Protein AF-A0AAW1VN14-F1 (afdb_monomer_lite)

Foldseek 3Di:
DDDDDDDPDPDPDPPVPPPPPDPDDDPPDDDDDDPPPPPDDPPPPDPQDPVNVVVVCVVVVHDDDLVSLVVVLVVCLVVVPQLVVSVVSLVVVVVVVRDDDLVSLLSSLLSCLVVLNLVVSVVSLVVCVVVVHDHALSSLLSSLLSCLVNLNLVVSVVSCVVCVVVVNHNALSSLVSSLVSCVVVVNNVVSVVSVVVCVVVVHDHDPDPPDD

Organism: Rubus argutus (NCBI:txid59490)

InterPro domains:
  IPR002885 Pentatricopeptide repeat [PF12854] (97-127)
  IPR002885 Pentatricopeptide repeat [PF13041] (135-184)
  IPR002885 Pentatricopeptide repeat [PS51375] (101-135)
  IPR002885 Pentatricopeptide repeat [PS51375] (136-170)
  IPR002885 Pentatricope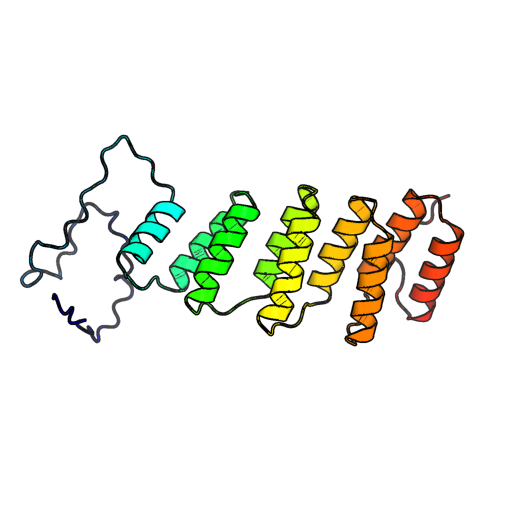ptide repeat [PS51375] (171-205)
  IPR002885 Pentatricopeptide repeat [TIGR00756] (105-136)
  IPR002885 Pentatricopeptide repeat [TIGR00756] (138-171)
  IPR002885 Pentatricopeptide repeat [TIGR00756] (173-205)
  IPR011990 Tetratricopeptide-like helical domain superfamily [G3DSA:1.25.40.10] (51-212)

pLDDT: mean 70.43, std 23.68, range [21.58, 94.38]

Radius of gyration: 24.55 Å; chains: 1; bounding box: 63×32×69 Å

Structure (mmCIF, N/CA/C/O backbone):
data_AF-A0AAW1VN14-F1
#
_entry.id   AF-A0AAW1VN14-F1
#
loop_
_atom_site.group_PDB
_atom_site.id
_atom_site.type_symbol
_atom_site.label_atom_id
_atom_site.label_alt_id
_atom_site.label_comp_id
_atom_site.label_asym_id
_atom_site.label_entity_id
_atom_site.label_seq_id
_atom_site.pdbx_PDB_ins_code
_atom_site.Cartn_x
_atom_site.Cartn_y
_atom_site.Cartn_z
_atom_site.occupancy
_atom_site.B_iso_or_equiv
_atom_site.auth_seq_id
_atom_site.auth_comp_id
_atom_site.auth_asym_id
_atom_site.auth_atom_id
_atom_site.pdbx_PDB_model_num
ATOM 1 N N . MET A 1 1 ? 26.498 8.147 -39.635 1.00 29.28 1 MET A N 1
ATOM 2 C CA . MET A 1 1 ? 25.536 7.049 -39.397 1.00 29.28 1 MET A CA 1
ATOM 3 C C . MET A 1 1 ? 26.317 5.774 -39.135 1.00 29.28 1 MET A C 1
ATOM 5 O O . MET A 1 1 ? 27.101 5.397 -39.992 1.00 29.28 1 MET A O 1
ATOM 9 N N . ALA A 1 2 ? 26.180 5.158 -37.960 1.00 21.62 2 ALA A N 1
ATOM 10 C CA . ALA A 1 2 ? 26.891 3.922 -37.634 1.00 21.62 2 ALA A CA 1
ATOM 11 C C . ALA A 1 2 ? 25.882 2.838 -37.250 1.00 21.62 2 ALA A C 1
ATOM 13 O O . ALA A 1 2 ? 25.206 2.923 -36.228 1.00 21.62 2 ALA A O 1
ATOM 14 N N . VAL A 1 3 ? 25.776 1.853 -38.137 1.00 21.89 3 VAL A N 1
ATOM 15 C CA . VAL A 1 3 ? 24.975 0.637 -38.016 1.00 21.89 3 VAL A CA 1
ATOM 16 C C . VAL A 1 3 ? 25.721 -0.338 -37.100 1.00 21.89 3 VAL A C 1
ATOM 18 O O . VAL A 1 3 ? 26.887 -0.640 -37.349 1.00 21.89 3 VAL A O 1
ATOM 21 N N . PHE A 1 4 ? 25.064 -0.846 -36.055 1.00 25.12 4 PHE A N 1
ATOM 22 C CA . PHE A 1 4 ? 25.592 -1.914 -35.200 1.00 25.12 4 PHE A CA 1
ATOM 23 C C . PHE A 1 4 ? 25.013 -3.266 -35.639 1.00 25.12 4 PHE A C 1
ATOM 25 O O . PHE A 1 4 ? 23.803 -3.471 -35.583 1.00 25.12 4 PHE A O 1
ATOM 32 N N . LYS A 1 5 ? 25.872 -4.203 -36.061 1.00 21.58 5 LYS A N 1
ATOM 33 C CA . LYS A 1 5 ? 25.512 -5.622 -36.226 1.00 21.58 5 LYS A CA 1
ATOM 34 C C . LYS A 1 5 ? 25.714 -6.353 -34.898 1.00 21.58 5 LYS A C 1
ATOM 36 O O . LYS A 1 5 ? 26.795 -6.301 -34.319 1.00 21.58 5 LYS A O 1
ATOM 41 N N . ILE A 1 6 ? 24.677 -7.057 -34.451 1.00 29.05 6 ILE A N 1
ATOM 42 C CA . ILE A 1 6 ? 24.716 -7.970 -33.305 1.00 29.05 6 ILE A CA 1
ATOM 43 C C . ILE A 1 6 ? 25.128 -9.350 -33.826 1.00 29.05 6 ILE A C 1
ATOM 45 O O . ILE A 1 6 ? 24.408 -9.952 -34.622 1.00 29.05 6 ILE A O 1
ATOM 49 N N . ALA A 1 7 ? 26.274 -9.866 -33.380 1.00 26.70 7 ALA A N 1
ATOM 50 C CA . ALA A 1 7 ? 26.621 -11.269 -33.576 1.00 26.70 7 ALA A CA 1
ATOM 51 C C . ALA A 1 7 ? 25.846 -12.116 -32.552 1.00 26.70 7 ALA A C 1
ATOM 53 O O . ALA A 1 7 ? 26.139 -12.090 -31.357 1.00 26.70 7 ALA A O 1
ATOM 54 N N . ARG A 1 8 ? 24.834 -12.859 -33.017 1.00 31.59 8 ARG A N 1
ATOM 55 C CA . ARG A 1 8 ? 24.248 -13.976 -32.264 1.00 31.59 8 ARG A CA 1
ATOM 56 C C . ARG A 1 8 ? 25.302 -15.079 -32.181 1.00 31.59 8 ARG A C 1
ATOM 58 O O . ARG A 1 8 ? 25.599 -15.713 -33.188 1.00 31.59 8 ARG A O 1
ATOM 65 N N . SER A 1 9 ? 25.858 -15.308 -30.997 1.00 32.94 9 SER A N 1
ATOM 66 C CA . SER A 1 9 ? 26.669 -16.495 -30.736 1.00 32.94 9 SER A CA 1
ATOM 67 C C . SER A 1 9 ? 25.767 -17.582 -30.150 1.00 32.94 9 SER A C 1
ATOM 69 O O . SER A 1 9 ? 25.268 -17.450 -29.035 1.00 32.94 9 SER A O 1
ATOM 71 N N . ASN A 1 10 ? 25.529 -18.627 -30.945 1.00 30.73 10 ASN A N 1
ATOM 72 C CA . ASN A 1 10 ? 24.710 -19.814 -30.664 1.00 30.73 10 ASN A CA 1
ATOM 73 C C . ASN A 1 10 ? 25.359 -20.773 -29.643 1.00 30.73 10 ASN A C 1
ATOM 75 O O . ASN A 1 10 ? 25.277 -21.990 -29.788 1.00 30.73 10 ASN A O 1
ATOM 79 N N . TYR A 1 11 ? 26.020 -20.256 -28.607 1.00 29.69 11 TYR A N 1
ATOM 80 C CA . TYR A 1 11 ? 26.739 -21.097 -27.655 1.00 29.69 11 TYR A CA 1
ATOM 81 C C . TYR A 1 11 ? 26.206 -20.932 -26.239 1.00 29.69 11 TYR A C 1
ATOM 83 O O . TYR A 1 11 ? 26.161 -19.847 -25.663 1.00 29.69 11 TYR A O 1
ATOM 91 N N . ASN A 1 12 ? 25.813 -22.082 -25.703 1.00 33.53 12 ASN A N 1
ATOM 92 C CA . ASN A 1 12 ? 25.212 -22.374 -24.410 1.00 33.53 12 ASN A CA 1
ATOM 93 C C . ASN A 1 12 ? 26.201 -22.138 -23.240 1.00 33.53 12 ASN A C 1
ATOM 95 O O . ASN A 1 12 ? 26.397 -23.001 -22.386 1.00 33.53 12 ASN A O 1
ATOM 99 N N . CYS A 1 13 ? 26.899 -20.998 -23.220 1.00 28.89 13 CYS A N 1
ATOM 100 C CA . CYS A 1 13 ? 27.945 -20.716 -22.244 1.00 28.89 13 CYS A CA 1
ATOM 101 C C . CYS A 1 13 ? 27.364 -19.951 -21.048 1.00 28.89 13 CYS A C 1
ATOM 103 O O . CYS A 1 13 ? 27.170 -18.736 -21.090 1.00 28.89 13 CYS A O 1
ATOM 105 N N . ARG A 1 14 ? 27.117 -20.677 -19.949 1.00 32.38 14 ARG A N 1
ATOM 106 C CA . ARG A 1 14 ? 26.612 -20.184 -18.648 1.00 32.38 14 ARG A CA 1
ATOM 107 C C . ARG A 1 14 ? 27.477 -19.092 -17.973 1.00 32.38 14 ARG A C 1
ATOM 109 O O . ARG A 1 14 ? 27.151 -18.678 -16.867 1.00 32.38 14 ARG A O 1
ATOM 116 N N . SER A 1 15 ? 28.542 -18.607 -18.619 1.00 30.00 15 SER A N 1
ATOM 117 C CA . SER A 1 15 ? 29.552 -17.700 -18.046 1.00 30.00 15 SER A CA 1
ATOM 118 C C . SER A 1 15 ? 29.646 -16.307 -18.691 1.00 30.00 15 SER A C 1
ATOM 120 O O . SER A 1 15 ? 30.448 -15.490 -18.248 1.00 30.00 15 SER A O 1
ATOM 122 N N . CYS A 1 16 ? 28.830 -15.966 -19.695 1.00 31.16 16 CYS A N 1
ATOM 123 C CA . CYS A 1 16 ? 28.927 -14.652 -20.359 1.00 31.16 16 CYS A CA 1
ATOM 124 C C . CYS A 1 16 ? 28.246 -13.484 -19.615 1.00 31.16 16 CYS A C 1
ATOM 126 O O . CYS A 1 16 ? 28.202 -12.374 -20.139 1.00 31.16 16 CYS A O 1
ATOM 128 N N . TYR A 1 17 ? 27.791 -13.681 -18.373 1.00 33.91 17 TYR A N 1
ATOM 129 C CA . TYR A 1 17 ? 27.414 -12.583 -17.473 1.00 33.91 17 TYR A CA 1
ATOM 130 C C . TYR A 1 17 ? 28.566 -12.160 -16.559 1.00 33.91 17 TYR A C 1
ATOM 132 O O . TYR A 1 17 ? 28.364 -11.823 -15.394 1.00 33.91 17 TYR A O 1
ATOM 140 N N . PHE A 1 18 ? 29.790 -12.126 -17.081 1.00 33.00 18 PHE A N 1
ATOM 141 C CA . PHE A 1 18 ? 30.818 -11.298 -16.469 1.00 33.00 18 PHE A CA 1
ATOM 142 C C . PHE A 1 18 ? 30.513 -9.838 -16.813 1.00 33.00 18 PHE A C 1
ATOM 144 O O . PHE A 1 18 ? 30.942 -9.300 -17.831 1.00 33.00 18 PHE A O 1
ATOM 151 N N . LEU A 1 19 ? 29.786 -9.161 -15.919 1.00 35.00 19 LEU A N 1
ATOM 152 C CA . LEU A 1 19 ? 30.129 -7.773 -15.616 1.00 35.00 19 LEU A CA 1
ATOM 153 C C . LEU A 1 19 ? 31.649 -7.769 -15.418 1.00 35.00 19 LEU A C 1
ATOM 155 O O . LEU A 1 19 ? 32.117 -8.418 -14.485 1.00 35.00 19 LEU A O 1
ATOM 159 N N . CYS A 1 20 ? 32.410 -7.149 -16.323 1.00 27.56 20 CYS A N 1
ATOM 160 C CA . CYS A 1 20 ? 33.866 -7.053 -16.223 1.00 27.56 20 CYS A CA 1
ATOM 161 C C . CYS A 1 20 ? 34.278 -6.536 -14.835 1.00 27.56 20 CYS A C 1
ATOM 163 O O . CYS A 1 20 ? 34.340 -5.331 -14.606 1.00 27.56 20 CYS A O 1
ATOM 165 N N . PHE A 1 21 ? 34.565 -7.461 -13.923 1.00 29.64 21 PHE A N 1
ATOM 166 C CA . PHE A 1 21 ? 35.177 -7.216 -12.621 1.00 29.64 21 PHE A CA 1
ATOM 167 C C . PHE A 1 21 ? 36.306 -8.213 -12.319 1.00 29.64 21 PHE A C 1
ATOM 169 O O . PHE A 1 21 ? 36.926 -8.088 -11.268 1.00 29.64 21 PHE A O 1
ATOM 176 N N . SER A 1 22 ? 36.643 -9.152 -13.218 1.00 26.64 22 SER A N 1
ATOM 177 C CA . SER A 1 22 ? 37.923 -9.865 -13.130 1.00 26.64 22 SER A CA 1
ATOM 178 C C . SER A 1 22 ? 38.975 -9.156 -13.978 1.00 26.64 22 SER A C 1
ATOM 180 O O . SER A 1 22 ? 38.743 -8.752 -15.116 1.00 26.64 22 SER A O 1
ATOM 182 N N . THR A 1 23 ? 40.161 -8.988 -13.405 1.00 30.77 23 THR A N 1
ATOM 183 C CA . THR A 1 23 ? 41.362 -8.487 -14.085 1.00 30.77 23 THR A CA 1
ATOM 184 C C . THR A 1 23 ? 42.051 -9.556 -14.931 1.00 30.77 23 THR A C 1
ATOM 186 O O . THR A 1 23 ? 43.160 -9.329 -15.403 1.00 30.77 23 THR A O 1
ATOM 189 N N . THR A 1 24 ? 41.419 -10.713 -15.120 1.00 29.31 24 THR A N 1
ATOM 190 C CA . THR A 1 24 ? 41.970 -11.847 -15.856 1.00 29.31 24 THR A CA 1
ATOM 191 C C . THR A 1 24 ? 41.190 -12.065 -17.155 1.00 29.31 24 THR A C 1
ATOM 193 O O . THR A 1 24 ? 39.968 -12.242 -17.105 1.00 29.31 24 THR A O 1
ATOM 196 N N . PRO A 1 25 ? 41.857 -12.018 -18.324 1.00 34.00 25 PRO A N 1
ATOM 197 C CA . PRO A 1 25 ? 41.223 -12.327 -19.600 1.00 34.00 25 PRO A CA 1
ATOM 198 C C . PRO A 1 25 ? 40.775 -13.794 -19.632 1.00 34.00 25 PRO A C 1
ATOM 200 O O . PRO A 1 25 ? 41.449 -14.672 -19.095 1.00 34.00 25 PRO A O 1
ATOM 203 N N . CYS A 1 26 ? 39.619 -14.054 -20.247 1.00 35.59 26 CYS A N 1
ATOM 204 C CA . CYS A 1 26 ? 39.148 -15.411 -20.503 1.00 35.59 26 CYS A CA 1
ATOM 205 C C . CYS A 1 26 ? 40.044 -16.037 -21.595 1.00 35.59 26 CYS A C 1
ATOM 207 O O . CYS A 1 26 ? 40.101 -15.491 -22.697 1.00 35.59 26 CYS A O 1
ATOM 209 N N . PRO A 1 27 ? 40.751 -17.149 -21.321 1.00 36.91 27 PRO A N 1
ATOM 210 C CA . PRO A 1 27 ? 41.789 -17.671 -22.215 1.00 36.91 27 PRO A CA 1
ATOM 211 C C . PRO A 1 27 ? 41.264 -18.312 -23.512 1.00 36.91 27 PRO A C 1
ATOM 213 O O . PRO A 1 27 ? 42.056 -18.707 -24.358 1.00 36.91 27 PRO A O 1
ATOM 216 N N . SER A 1 28 ? 39.944 -18.423 -23.692 1.00 39.50 28 SER A N 1
ATOM 217 C CA . SER A 1 28 ? 39.317 -19.081 -24.848 1.00 39.50 28 SER A CA 1
ATOM 218 C C . SER A 1 28 ? 38.709 -18.124 -25.881 1.00 39.50 28 SER A C 1
ATOM 220 O O . SER A 1 28 ? 38.150 -18.582 -26.872 1.00 39.50 28 SER A O 1
ATOM 222 N N . CYS A 1 29 ? 38.773 -16.807 -25.667 1.00 40.34 29 CYS A N 1
ATOM 223 C CA . CYS A 1 29 ? 38.242 -15.807 -26.598 1.00 40.34 29 CYS A CA 1
ATOM 224 C C . CYS A 1 29 ? 39.363 -14.915 -27.134 1.00 40.34 29 CYS A C 1
ATOM 226 O O . CYS A 1 29 ? 39.371 -13.708 -26.895 1.00 40.34 29 CYS A O 1
ATOM 228 N N . ASP A 1 30 ? 40.318 -15.515 -27.839 1.00 34.12 30 ASP A N 1
ATOM 229 C CA . ASP A 1 30 ? 41.396 -14.772 -28.482 1.00 34.12 30 ASP A CA 1
ATOM 230 C C . ASP A 1 30 ? 41.240 -14.774 -30.006 1.00 34.12 30 ASP A C 1
ATOM 232 O O . ASP A 1 30 ? 40.836 -15.778 -30.593 1.00 34.12 30 ASP A O 1
ATOM 236 N N . SER A 1 31 ? 41.579 -13.633 -30.619 1.00 34.50 31 SER A N 1
ATOM 237 C CA . SER A 1 31 ? 41.748 -13.354 -32.064 1.00 34.50 31 SER A CA 1
ATOM 238 C C . SER A 1 31 ? 40.637 -12.707 -32.926 1.00 34.50 31 SER A C 1
ATOM 240 O O . SER A 1 31 ? 40.797 -12.665 -34.143 1.00 34.50 31 SER A O 1
ATOM 242 N N . SER A 1 32 ? 39.567 -12.089 -32.394 1.00 33.72 32 SER A N 1
ATOM 243 C CA . SER A 1 32 ? 38.669 -11.283 -33.277 1.00 33.72 32 SER A CA 1
ATOM 244 C C . SER A 1 32 ? 37.851 -10.142 -32.649 1.00 33.72 32 SER A C 1
ATOM 246 O O . SER A 1 32 ? 36.915 -9.638 -33.271 1.00 33.72 32 SER A O 1
ATOM 248 N N . PHE A 1 33 ? 38.200 -9.651 -31.456 1.00 33.16 33 PHE A N 1
ATOM 249 C CA . PHE A 1 33 ? 37.560 -8.448 -30.909 1.00 33.16 33 PHE A CA 1
ATOM 250 C C . PHE A 1 33 ? 38.343 -7.180 -31.290 1.00 33.16 33 PHE A C 1
ATOM 252 O O . PHE A 1 33 ? 39.475 -7.011 -30.833 1.00 33.16 33 PHE A O 1
ATOM 259 N N . PRO A 1 34 ? 37.778 -6.241 -32.076 1.00 31.27 34 PRO A N 1
ATOM 260 C CA . PRO A 1 34 ? 38.412 -4.947 -32.271 1.00 31.27 34 PRO A CA 1
ATOM 261 C C . PRO A 1 34 ? 38.446 -4.201 -30.932 1.00 31.27 34 PRO A C 1
ATOM 263 O O . PRO A 1 34 ? 37.445 -4.120 -30.218 1.00 31.27 34 PRO A O 1
ATOM 266 N N . ALA A 1 35 ? 39.605 -3.623 -30.615 1.00 35.72 35 ALA A N 1
ATOM 267 C CA . ALA A 1 35 ? 39.979 -2.957 -29.363 1.00 35.72 35 ALA A CA 1
ATOM 268 C C . ALA A 1 35 ? 39.115 -1.738 -28.933 1.00 35.72 35 ALA A C 1
ATOM 270 O O . ALA A 1 35 ? 39.526 -0.950 -28.083 1.00 35.72 35 ALA A O 1
ATOM 271 N N . ARG A 1 36 ? 37.910 -1.558 -29.488 1.00 31.19 36 ARG A N 1
ATOM 272 C CA . ARG A 1 36 ? 37.010 -0.416 -29.256 1.00 31.19 36 ARG A CA 1
ATOM 273 C C . ARG A 1 36 ? 35.989 -0.596 -28.128 1.00 31.19 36 ARG A C 1
ATOM 275 O O . ARG A 1 36 ? 35.252 0.340 -27.845 1.00 31.19 36 ARG A O 1
ATOM 282 N N . ALA A 1 37 ? 35.984 -1.728 -27.429 1.00 35.91 37 ALA A N 1
ATOM 283 C CA . ALA A 1 37 ? 35.171 -1.937 -26.226 1.00 35.91 37 ALA A CA 1
ATOM 284 C C . ALA A 1 37 ? 36.006 -1.866 -24.935 1.00 35.91 37 ALA A C 1
ATOM 286 O O . ALA A 1 37 ? 35.810 -2.648 -24.008 1.00 35.91 37 ALA A O 1
ATOM 287 N N . ARG A 1 38 ? 36.960 -0.932 -24.840 1.00 32.41 38 ARG A N 1
ATOM 288 C CA . ARG A 1 38 ? 37.595 -0.635 -23.553 1.00 32.41 38 ARG A CA 1
ATOM 289 C C . ARG A 1 38 ? 36.658 0.300 -22.786 1.00 32.41 38 ARG A C 1
ATOM 291 O O . ARG A 1 38 ? 36.686 1.512 -22.977 1.00 32.41 38 ARG A O 1
ATOM 298 N N . ILE A 1 39 ? 35.790 -0.264 -21.941 1.00 37.66 39 ILE A N 1
ATOM 299 C CA . ILE A 1 39 ? 35.156 0.513 -20.869 1.00 37.66 39 ILE A CA 1
ATOM 300 C C . ILE A 1 39 ? 36.319 1.065 -20.045 1.00 37.66 39 ILE A C 1
ATOM 302 O O . ILE A 1 39 ? 37.015 0.317 -19.361 1.00 37.66 39 ILE A O 1
ATOM 306 N N . GLN A 1 40 ? 36.594 2.357 -20.194 1.00 32.66 40 GLN A N 1
ATOM 307 C CA . GLN A 1 40 ? 37.607 3.043 -19.410 1.00 32.66 40 GLN A CA 1
ATOM 308 C C . GLN A 1 40 ? 37.266 2.815 -17.935 1.00 32.66 40 GLN A C 1
ATOM 310 O O . GLN A 1 40 ? 36.129 3.068 -17.525 1.00 32.66 40 GLN A O 1
ATOM 315 N N . ARG A 1 41 ? 38.212 2.263 -17.159 1.00 32.72 41 ARG A N 1
ATOM 316 C CA . ARG A 1 41 ? 38.044 2.173 -15.705 1.00 32.72 41 ARG A CA 1
ATOM 317 C C . ARG A 1 41 ? 37.752 3.589 -15.209 1.00 32.72 41 ARG A C 1
ATOM 319 O O . ARG A 1 41 ? 38.532 4.487 -15.538 1.00 32.72 41 ARG A O 1
ATOM 326 N N . PRO A 1 42 ? 36.655 3.813 -14.470 1.00 33.28 42 PRO A N 1
ATOM 327 C CA . PRO A 1 42 ? 36.460 5.103 -13.845 1.00 33.28 42 PRO A CA 1
ATOM 328 C C . PRO A 1 42 ? 37.630 5.360 -12.882 1.00 33.28 42 PRO A C 1
ATOM 330 O O . PRO A 1 42 ? 38.145 4.406 -12.286 1.00 33.28 42 PRO A O 1
ATOM 333 N N . PRO A 1 43 ? 38.091 6.615 -12.763 1.00 26.92 43 PRO A N 1
ATOM 334 C CA . PRO A 1 43 ? 39.145 6.970 -11.824 1.00 26.92 43 PRO A CA 1
ATOM 335 C C . PRO A 1 43 ? 38.750 6.523 -10.411 1.00 26.92 43 PRO A C 1
ATOM 337 O O . PRO A 1 43 ? 37.572 6.524 -10.048 1.00 26.92 43 PRO A O 1
ATOM 340 N N . SER A 1 44 ? 39.747 6.139 -9.616 1.00 35.16 44 SER A N 1
ATOM 341 C CA . SER A 1 44 ? 39.634 5.579 -8.259 1.00 35.16 44 SER A CA 1
ATOM 342 C C . SER A 1 44 ? 38.862 6.452 -7.253 1.00 35.16 44 SER A C 1
ATOM 344 O O . SER A 1 44 ? 38.598 6.004 -6.139 1.00 35.16 44 SER A O 1
ATOM 346 N N . SER A 1 45 ? 38.465 7.665 -7.643 1.00 33.50 45 SER A N 1
ATOM 347 C CA . SER A 1 45 ? 37.694 8.629 -6.860 1.00 33.50 45 SER A CA 1
ATOM 348 C C . SER A 1 45 ? 36.172 8.592 -7.082 1.00 33.50 45 SER A C 1
ATOM 350 O O . SER A 1 45 ? 35.456 9.230 -6.314 1.00 33.50 45 SER A O 1
ATOM 352 N N . LEU A 1 46 ? 35.635 7.847 -8.063 1.00 34.81 46 LEU A N 1
ATOM 353 C CA . LEU A 1 46 ? 34.181 7.751 -8.285 1.00 34.81 46 LEU A CA 1
ATOM 354 C C . LEU A 1 46 ? 33.615 6.389 -7.851 1.00 34.81 46 LEU A C 1
ATOM 356 O O . LEU A 1 46 ? 33.637 5.407 -8.596 1.00 34.81 46 LEU A O 1
ATOM 360 N N . ARG A 1 47 ? 33.042 6.336 -6.640 1.00 35.88 47 ARG A N 1
ATOM 361 C CA . ARG A 1 47 ? 32.178 5.231 -6.189 1.00 35.88 47 ARG A CA 1
ATOM 362 C C . ARG A 1 47 ? 30.834 5.299 -6.918 1.00 35.88 47 ARG A C 1
ATOM 364 O O . ARG A 1 47 ? 29.875 5.858 -6.399 1.00 35.88 47 ARG A O 1
ATOM 371 N N . PHE A 1 48 ? 30.745 4.701 -8.099 1.00 40.50 48 PHE A N 1
ATOM 372 C CA . PHE A 1 48 ? 29.452 4.497 -8.748 1.00 40.50 48 PHE A CA 1
ATOM 373 C C . PHE A 1 48 ? 28.636 3.464 -7.966 1.00 40.50 48 PHE A C 1
ATOM 375 O O . PHE A 1 48 ? 29.102 2.354 -7.693 1.0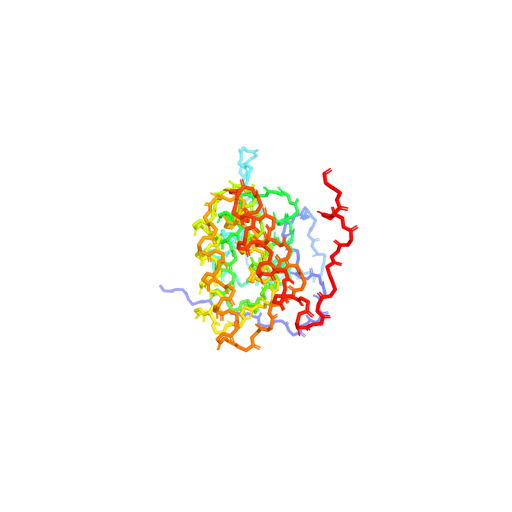0 40.50 48 PHE A O 1
ATOM 382 N N . SER A 1 49 ? 27.403 3.812 -7.598 1.00 55.75 49 SER A N 1
ATOM 383 C CA . SER A 1 49 ? 26.484 2.826 -7.022 1.00 55.75 49 SER A CA 1
ATOM 384 C C . SER A 1 49 ? 26.172 1.733 -8.063 1.00 55.75 49 SER A C 1
ATOM 386 O O . SER A 1 49 ? 26.191 1.993 -9.267 1.00 55.75 49 SER A O 1
ATOM 388 N N . LYS A 1 50 ? 25.849 0.496 -7.643 1.00 59.97 50 LYS A N 1
ATOM 389 C CA . LYS A 1 50 ? 25.440 -0.588 -8.575 1.00 59.97 50 LYS A CA 1
ATOM 390 C C . LYS A 1 50 ? 24.302 -0.145 -9.514 1.00 59.97 50 LYS A C 1
ATOM 392 O O . LYS A 1 50 ? 24.248 -0.569 -10.666 1.00 59.97 50 LYS A O 1
ATOM 397 N N . LEU A 1 51 ? 23.440 0.747 -9.022 1.00 62.47 51 LEU A N 1
ATOM 398 C CA . LEU A 1 51 ? 22.358 1.393 -9.761 1.00 62.47 51 LEU A CA 1
ATOM 399 C C . LEU A 1 51 ? 22.863 2.338 -10.863 1.00 62.47 51 LEU A C 1
ATOM 401 O O . LEU A 1 51 ? 22.287 2.421 -11.941 1.00 62.47 51 LEU A O 1
ATOM 405 N N . GLU A 1 52 ? 23.953 3.046 -10.614 1.00 64.06 52 GLU A N 1
ATOM 406 C CA . GLU A 1 52 ? 24.554 3.981 -11.562 1.00 64.06 52 GLU A CA 1
ATOM 407 C C . GLU A 1 52 ? 25.267 3.242 -12.694 1.00 64.06 52 GLU A C 1
ATOM 409 O O . GLU A 1 52 ? 25.093 3.581 -13.863 1.00 64.06 52 GLU A O 1
ATOM 414 N N . CYS A 1 53 ? 25.949 2.139 -12.368 1.00 62.00 53 CYS A N 1
ATOM 415 C CA . CYS A 1 53 ? 26.458 1.200 -13.367 1.00 62.00 53 CYS A CA 1
ATOM 416 C C . CYS A 1 53 ? 25.325 0.646 -14.245 1.00 62.00 53 CYS A C 1
ATOM 418 O O . CYS A 1 53 ? 25.458 0.611 -15.467 1.00 62.00 53 CYS A O 1
ATOM 420 N N . PHE A 1 54 ? 24.188 0.276 -13.646 1.00 65.50 54 PHE A N 1
ATOM 421 C CA . PHE A 1 54 ? 23.005 -0.179 -14.383 1.00 65.50 54 PHE A CA 1
ATOM 422 C C . PHE A 1 54 ? 22.471 0.899 -15.338 1.00 65.50 54 PHE A C 1
ATOM 424 O O . PHE A 1 54 ? 22.267 0.642 -16.526 1.00 65.50 54 PHE A O 1
ATOM 431 N N . ARG A 1 55 ? 22.295 2.132 -14.848 1.00 67.00 55 ARG A N 1
ATOM 432 C CA . ARG A 1 55 ? 21.814 3.263 -15.658 1.00 67.00 55 ARG A CA 1
ATOM 433 C C . ARG A 1 55 ? 22.758 3.585 -16.816 1.00 67.00 55 ARG A C 1
ATOM 435 O O . ARG A 1 55 ? 22.290 3.865 -17.918 1.00 67.00 55 ARG A O 1
ATOM 442 N N . LEU A 1 56 ? 24.071 3.494 -16.602 1.00 64.38 56 LEU A N 1
ATOM 443 C CA . LEU A 1 56 ? 25.083 3.689 -17.644 1.00 64.38 56 LEU A CA 1
ATOM 444 C C . LE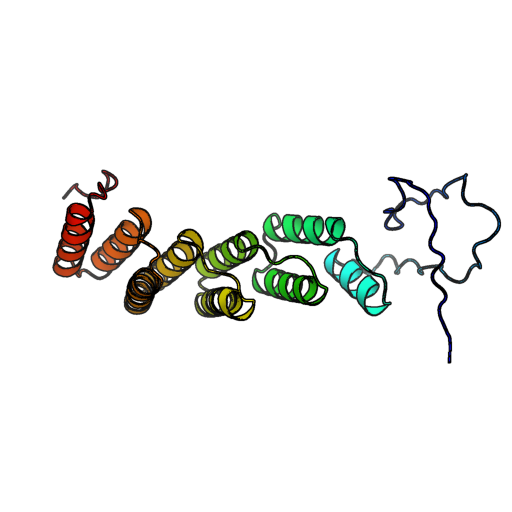U A 1 56 ? 25.039 2.599 -18.724 1.00 64.38 56 LEU A C 1
ATOM 446 O O . LEU A 1 56 ? 25.141 2.923 -19.908 1.00 64.38 56 LEU A O 1
ATOM 450 N N . LEU A 1 57 ? 24.863 1.328 -18.342 1.00 64.44 57 LEU A N 1
ATOM 451 C CA . LEU A 1 57 ? 24.720 0.216 -19.291 1.00 64.44 57 LEU A CA 1
ATOM 452 C C . LEU A 1 57 ? 23.479 0.398 -20.173 1.00 64.44 57 LEU A C 1
ATOM 454 O O . LEU A 1 57 ? 23.570 0.273 -21.395 1.00 64.44 57 LEU A O 1
ATOM 458 N N . ARG A 1 58 ? 22.357 0.808 -19.572 1.00 65.25 58 ARG A N 1
ATOM 459 C CA . ARG A 1 58 ? 21.118 1.113 -20.298 1.00 65.25 58 ARG A CA 1
ATOM 460 C C . ARG A 1 58 ? 21.262 2.321 -21.226 1.00 65.25 58 ARG A C 1
ATOM 462 O O . ARG A 1 58 ? 20.867 2.240 -22.383 1.00 65.25 58 ARG A O 1
ATOM 469 N N . LYS A 1 59 ? 21.887 3.418 -20.768 1.00 66.88 59 LYS A N 1
ATOM 470 C CA . LYS A 1 59 ? 22.143 4.625 -21.588 1.00 66.88 59 LYS A CA 1
ATOM 471 C C . LYS A 1 59 ? 22.996 4.321 -22.825 1.00 66.88 59 LYS A C 1
ATOM 473 O O . LYS A 1 59 ? 22.900 5.016 -23.829 1.00 66.88 59 LYS A O 1
ATOM 478 N N . ARG A 1 60 ? 23.827 3.279 -22.754 1.00 67.75 60 ARG A N 1
ATOM 479 C CA . ARG A 1 60 ? 24.647 2.790 -23.870 1.00 67.75 60 ARG A CA 1
ATOM 480 C C . ARG A 1 60 ? 23.946 1.736 -24.741 1.00 67.75 60 ARG A C 1
ATOM 482 O O . ARG A 1 60 ? 24.573 1.229 -25.662 1.00 67.75 60 ARG A O 1
ATOM 489 N N . GLY A 1 61 ? 22.675 1.427 -24.476 1.00 59.12 61 GLY A N 1
ATOM 490 C CA . GLY A 1 61 ? 21.866 0.513 -25.285 1.00 59.12 61 GLY A CA 1
ATOM 491 C C . GLY A 1 61 ? 22.160 -0.971 -25.059 1.00 59.12 61 GLY A C 1
ATOM 492 O O . GLY A 1 61 ? 21.768 -1.793 -25.884 1.00 59.12 61 GLY A O 1
ATOM 493 N N . PHE A 1 62 ? 22.845 -1.339 -23.970 1.00 59.38 62 PHE A N 1
ATOM 494 C CA . PHE A 1 62 ? 23.063 -2.748 -23.653 1.00 59.38 62 PHE A CA 1
ATOM 495 C C . PHE A 1 62 ? 21.796 -3.350 -23.023 1.00 59.38 62 PHE A C 1
ATOM 497 O O . PHE A 1 62 ? 21.328 -2.823 -22.009 1.00 59.38 62 PHE A O 1
ATOM 504 N N . PRO A 1 63 ? 21.242 -4.445 -23.580 1.00 53.81 63 PRO A N 1
ATOM 505 C CA . PRO A 1 63 ? 20.108 -5.135 -22.979 1.00 53.81 63 PRO A CA 1
ATOM 506 C C . PRO A 1 63 ? 20.547 -5.756 -21.653 1.00 53.81 63 PRO A C 1
ATOM 508 O O . PRO A 1 63 ? 21.529 -6.500 -21.594 1.00 53.81 63 PRO A O 1
ATOM 511 N N . ILE A 1 64 ? 19.840 -5.423 -20.576 1.00 63.22 64 ILE A N 1
ATOM 512 C CA . ILE A 1 64 ? 20.189 -5.907 -19.243 1.00 63.22 64 ILE A CA 1
ATOM 513 C C . ILE A 1 64 ? 19.452 -7.229 -18.993 1.00 63.22 64 ILE A C 1
ATOM 515 O O . ILE A 1 64 ? 18.246 -7.304 -19.229 1.00 63.22 64 ILE A O 1
ATOM 519 N N . PRO A 1 65 ? 20.135 -8.282 -18.515 1.00 65.94 65 PRO A N 1
ATOM 520 C CA . PRO A 1 65 ? 19.501 -9.575 -18.279 1.00 65.94 65 PRO A CA 1
ATOM 521 C C . PRO A 1 65 ? 18.466 -9.484 -17.158 1.00 65.94 65 PRO A C 1
ATOM 523 O O . PRO A 1 65 ? 18.751 -8.902 -16.109 1.00 65.94 65 PRO A O 1
ATOM 526 N N . PHE A 1 66 ? 17.316 -10.150 -17.314 1.00 65.44 66 PHE A N 1
ATOM 527 C CA . PHE A 1 66 ? 16.263 -10.212 -16.285 1.00 65.44 66 PHE A CA 1
ATOM 528 C C . PHE A 1 66 ? 16.803 -10.622 -14.901 1.00 65.44 66 PHE A C 1
ATOM 530 O O . PHE A 1 66 ? 16.389 -10.075 -13.879 1.00 65.44 66 PHE A O 1
ATOM 537 N N . GLN A 1 67 ? 17.786 -11.527 -14.864 1.00 65.69 67 GLN A N 1
ATOM 538 C CA . GLN A 1 67 ? 18.439 -11.987 -13.633 1.00 65.69 67 GLN A CA 1
ATOM 539 C C . GLN A 1 67 ? 19.220 -10.876 -12.914 1.00 65.69 67 GLN A C 1
ATOM 541 O O . GLN A 1 67 ? 19.197 -10.798 -11.686 1.00 65.69 67 GLN A O 1
ATOM 546 N N . ALA A 1 68 ? 19.877 -9.986 -13.663 1.00 70.12 68 ALA A N 1
ATOM 547 C CA . ALA A 1 68 ? 20.607 -8.861 -13.089 1.00 70.12 68 ALA A CA 1
ATOM 548 C C . ALA A 1 68 ? 19.641 -7.821 -12.502 1.00 70.12 68 ALA A C 1
ATOM 550 O O . ALA A 1 68 ? 19.869 -7.346 -11.390 1.00 70.12 68 ALA A O 1
ATOM 551 N N . CYS A 1 69 ? 18.535 -7.521 -13.197 1.00 69.69 69 CYS A N 1
ATOM 552 C CA . CYS A 1 69 ? 17.478 -6.639 -12.687 1.00 69.69 69 CYS A CA 1
ATOM 553 C C . CYS A 1 69 ? 16.877 -7.179 -11.383 1.00 69.69 69 CYS A C 1
ATOM 555 O O . CYS A 1 69 ? 16.797 -6.448 -10.398 1.00 69.69 69 CYS A O 1
ATOM 557 N N . GLY A 1 70 ? 16.526 -8.471 -11.355 1.00 72.69 70 GLY A N 1
ATOM 558 C CA . GLY A 1 70 ? 15.985 -9.132 -10.166 1.00 72.69 70 GLY A CA 1
ATOM 559 C C . GLY A 1 70 ? 16.956 -9.116 -8.983 1.00 72.69 70 GLY A C 1
ATOM 560 O O . GLY A 1 70 ? 16.556 -8.791 -7.869 1.00 72.69 70 GLY A O 1
ATOM 561 N N . TYR A 1 71 ? 18.248 -9.377 -9.219 1.00 74.69 71 TYR A N 1
ATOM 562 C CA . TYR A 1 71 ? 19.275 -9.303 -8.175 1.00 74.69 71 TYR A CA 1
ATOM 563 C C . TYR A 1 71 ? 19.442 -7.885 -7.615 1.00 74.69 71 TYR A C 1
ATOM 565 O O . TYR A 1 71 ? 19.552 -7.708 -6.401 1.00 74.69 71 TYR A O 1
ATOM 573 N N . VAL A 1 72 ? 19.469 -6.863 -8.479 1.00 74.00 72 VAL A N 1
ATOM 574 C CA . VAL A 1 72 ? 19.566 -5.463 -8.036 1.00 74.00 72 VAL A CA 1
ATOM 575 C C . VAL A 1 72 ? 18.335 -5.082 -7.217 1.00 74.00 72 VAL A C 1
ATOM 577 O O . VAL A 1 72 ? 18.494 -4.491 -6.151 1.00 74.00 72 VAL A O 1
ATOM 580 N N . LEU A 1 73 ? 17.139 -5.477 -7.659 1.00 77.50 73 LEU A N 1
ATOM 581 C CA . LEU A 1 73 ? 15.887 -5.206 -6.957 1.00 77.50 73 LEU A CA 1
ATOM 582 C C . LEU A 1 73 ? 15.833 -5.897 -5.579 1.00 77.50 73 LEU A C 1
ATOM 584 O O . LEU A 1 73 ? 15.568 -5.236 -4.577 1.00 77.50 73 LEU A O 1
ATOM 588 N N . ASP A 1 74 ? 16.179 -7.186 -5.492 1.00 75.56 74 ASP A N 1
ATOM 589 C CA . ASP A 1 74 ? 16.286 -7.922 -4.219 1.00 75.56 74 ASP A CA 1
ATOM 590 C C . ASP A 1 74 ? 17.286 -7.255 -3.262 1.00 75.56 74 ASP A C 1
ATOM 592 O O . ASP A 1 74 ? 17.025 -7.083 -2.068 1.00 75.56 74 ASP A O 1
ATOM 596 N N . LYS A 1 75 ? 18.428 -6.805 -3.794 1.00 73.94 75 LYS A N 1
ATOM 597 C CA . LYS A 1 75 ? 19.425 -6.078 -3.005 1.00 73.94 75 LYS A CA 1
ATOM 598 C C . LYS A 1 75 ? 18.897 -4.725 -2.533 1.00 73.94 75 LYS A C 1
ATOM 600 O O . LYS A 1 75 ? 19.143 -4.379 -1.382 1.00 73.94 75 LYS A O 1
ATOM 605 N N . MET A 1 76 ? 18.156 -3.985 -3.354 1.00 77.00 76 MET A N 1
ATOM 606 C CA . MET A 1 76 ? 17.535 -2.718 -2.946 1.00 77.00 76 MET A CA 1
ATOM 607 C C . MET A 1 76 ? 16.515 -2.909 -1.823 1.00 77.00 76 MET A C 1
ATOM 609 O O . MET A 1 76 ? 16.524 -2.143 -0.855 1.00 77.00 76 MET A O 1
ATOM 613 N N . PHE A 1 77 ? 15.700 -3.965 -1.907 1.00 78.88 77 PHE A N 1
ATOM 614 C CA . PHE A 1 77 ? 14.758 -4.322 -0.849 1.00 78.88 77 PHE A CA 1
ATOM 615 C C . PHE A 1 77 ? 15.467 -4.667 0.465 1.00 78.88 77 PHE A C 1
ATOM 617 O O . PHE A 1 77 ? 15.045 -4.200 1.523 1.00 78.88 77 PHE A O 1
ATOM 624 N N . LYS A 1 78 ? 16.584 -5.405 0.408 1.00 72.94 78 LYS A N 1
ATOM 625 C CA . LYS A 1 78 ? 17.361 -5.805 1.595 1.00 72.94 78 LYS A CA 1
ATOM 626 C C . LYS A 1 78 ? 18.181 -4.672 2.215 1.00 72.94 78 LYS A C 1
ATOM 628 O O . LYS A 1 78 ? 18.226 -4.559 3.434 1.00 72.94 78 LYS A O 1
ATOM 633 N N . PHE A 1 79 ? 18.821 -3.820 1.414 1.00 71.12 79 PHE A N 1
ATOM 634 C CA . PHE A 1 79 ? 19.740 -2.776 1.908 1.00 71.12 79 PHE A CA 1
ATOM 635 C C . PHE A 1 79 ? 19.047 -1.484 2.350 1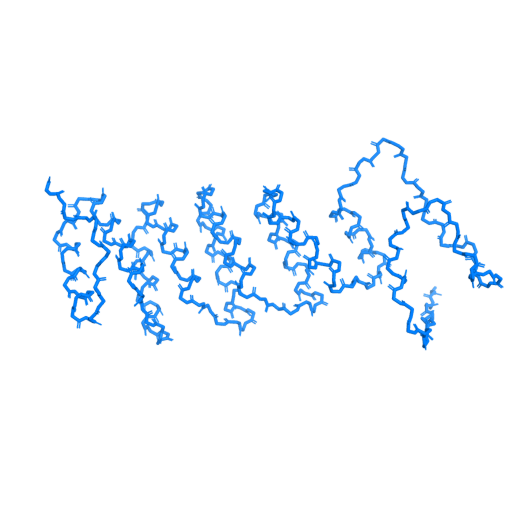.00 71.12 79 PHE A C 1
ATOM 637 O O . PHE A 1 79 ? 19.659 -0.420 2.388 1.00 71.12 79 PHE A O 1
ATOM 644 N N . ASN A 1 80 ? 17.759 -1.570 2.673 1.00 60.94 80 ASN A N 1
ATOM 645 C CA . ASN A 1 80 ? 16.935 -0.464 3.128 1.00 60.94 80 ASN A CA 1
ATOM 646 C C . ASN A 1 80 ? 17.056 0.817 2.269 1.00 60.94 80 ASN A C 1
ATOM 648 O O . ASN A 1 80 ? 16.798 1.910 2.766 1.00 60.94 80 ASN A O 1
ATOM 652 N N . THR A 1 81 ? 17.357 0.692 0.969 1.00 67.38 81 THR A N 1
ATOM 653 C CA . THR A 1 81 ? 17.453 1.836 0.042 1.00 67.38 81 THR A CA 1
ATOM 654 C C . THR A 1 81 ? 16.125 2.587 -0.004 1.00 67.38 81 THR A C 1
ATOM 656 O O . THR A 1 81 ? 15.072 1.958 0.110 1.00 67.38 81 THR A O 1
ATOM 659 N N . THR A 1 82 ? 16.147 3.915 -0.145 1.00 74.69 82 THR A N 1
ATOM 660 C CA . THR A 1 82 ? 14.927 4.734 -0.101 1.00 74.69 82 THR A CA 1
ATOM 661 C C . THR A 1 82 ? 13.847 4.160 -1.035 1.00 74.69 82 THR A C 1
ATOM 663 O O . THR A 1 82 ? 14.134 3.818 -2.192 1.00 74.69 82 THR A O 1
ATOM 666 N N . PRO A 1 83 ? 12.602 3.993 -0.553 1.00 78.00 83 PRO A N 1
ATOM 667 C CA . PRO A 1 83 ? 11.553 3.321 -1.313 1.00 78.00 83 PRO A CA 1
ATOM 668 C C . PRO A 1 83 ? 11.229 4.069 -2.608 1.00 78.00 83 PRO A C 1
ATOM 670 O O . PRO A 1 83 ? 10.918 3.435 -3.605 1.00 78.00 83 PRO A O 1
ATOM 673 N N . VAL A 1 84 ? 11.419 5.391 -2.636 1.00 76.31 84 VAL A N 1
ATOM 674 C CA . VAL A 1 84 ? 11.277 6.229 -3.838 1.00 76.31 84 VAL A CA 1
ATOM 675 C C . VAL A 1 84 ? 12.300 5.868 -4.924 1.00 76.31 84 VAL A C 1
ATOM 677 O O . VAL A 1 84 ? 11.945 5.751 -6.093 1.00 76.31 84 VAL A O 1
ATOM 680 N N . VAL A 1 85 ? 13.569 5.641 -4.563 1.00 79.25 85 VAL A N 1
ATOM 681 C CA . VAL A 1 85 ? 14.601 5.242 -5.541 1.00 79.25 85 VAL A CA 1
ATOM 682 C C . VAL A 1 85 ? 14.338 3.830 -6.052 1.00 79.25 85 VAL A C 1
ATOM 684 O O . VAL A 1 85 ? 14.471 3.570 -7.247 1.00 79.25 85 VAL A O 1
ATOM 687 N N . THR A 1 86 ? 13.935 2.931 -5.153 1.00 81.94 86 THR A N 1
ATOM 688 C CA . THR A 1 86 ? 13.590 1.549 -5.512 1.00 81.94 86 THR A CA 1
ATOM 689 C C . THR A 1 86 ? 12.354 1.511 -6.414 1.00 81.94 86 THR A C 1
ATOM 691 O O . THR A 1 86 ? 12.320 0.745 -7.370 1.00 81.94 86 THR A O 1
ATOM 694 N N . TRP A 1 87 ? 11.378 2.388 -6.166 1.00 86.38 87 TRP A N 1
ATOM 695 C CA . TRP A 1 87 ? 10.207 2.572 -7.015 1.00 86.38 87 TRP A CA 1
ATOM 696 C C . TRP A 1 87 ? 10.571 3.061 -8.416 1.00 86.38 87 TRP A C 1
ATOM 698 O O . TRP A 1 87 ? 10.166 2.444 -9.396 1.00 86.38 87 TRP A O 1
ATOM 708 N N . GLY A 1 88 ? 11.401 4.104 -8.522 1.00 84.44 88 GLY A N 1
ATOM 709 C CA . GLY A 1 88 ? 11.879 4.591 -9.817 1.00 84.44 88 GLY A CA 1
ATOM 710 C C . GLY A 1 88 ? 12.614 3.505 -10.606 1.00 84.44 88 GLY A C 1
ATOM 711 O O . GLY A 1 88 ? 12.354 3.318 -11.790 1.00 84.44 88 GLY A O 1
ATOM 712 N N . PHE A 1 89 ? 13.467 2.722 -9.938 1.00 82.19 89 PHE A N 1
ATOM 713 C CA . PHE A 1 89 ? 14.129 1.581 -10.569 1.00 82.19 89 PHE A CA 1
ATOM 714 C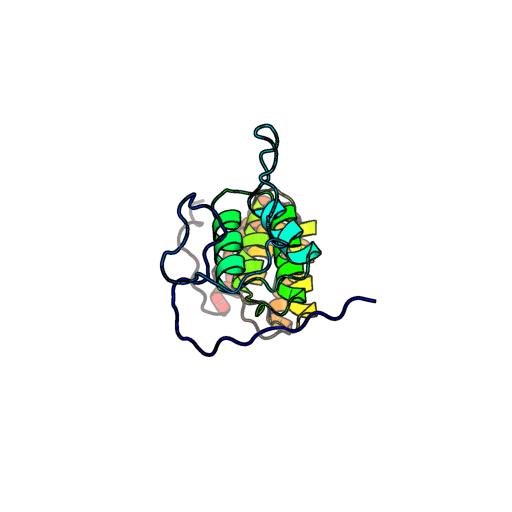 C . PHE A 1 89 ? 13.141 0.494 -11.012 1.00 82.19 89 PHE A C 1
ATOM 716 O O . PHE A 1 89 ? 13.288 -0.041 -12.107 1.00 82.19 89 PHE A O 1
ATOM 723 N N . LEU A 1 90 ? 12.128 0.183 -10.194 1.00 84.44 90 LEU A N 1
ATOM 724 C CA . LEU A 1 90 ? 11.086 -0.777 -10.549 1.00 84.44 90 LEU A CA 1
ATOM 725 C C . LEU A 1 90 ? 10.338 -0.325 -11.813 1.00 84.44 90 LEU A C 1
ATOM 727 O O . LEU A 1 90 ? 10.240 -1.097 -12.757 1.00 84.44 90 LEU A O 1
ATOM 731 N N . LEU A 1 91 ? 9.889 0.928 -11.885 1.00 84.44 91 LEU A N 1
ATOM 732 C CA . LEU A 1 91 ? 9.246 1.467 -13.090 1.00 84.44 91 LEU A CA 1
ATOM 733 C C . LEU A 1 91 ? 10.161 1.357 -14.318 1.00 84.44 91 LEU A C 1
ATOM 735 O O . LEU A 1 91 ? 9.750 0.824 -15.346 1.00 84.44 91 LEU A O 1
ATOM 739 N N . GLU A 1 92 ? 11.431 1.755 -14.176 1.00 80.19 92 GLU A N 1
ATOM 740 C CA . GLU A 1 92 ? 12.426 1.669 -15.250 1.00 80.19 92 GLU A CA 1
ATOM 741 C C . GLU A 1 92 ? 12.589 0.239 -15.804 1.00 80.19 92 GLU A C 1
ATOM 743 O O . GLU A 1 92 ? 12.755 0.078 -17.016 1.00 80.19 92 GLU A O 1
ATOM 748 N N . ILE A 1 93 ? 12.572 -0.795 -14.949 1.00 78.75 93 ILE A N 1
ATOM 749 C CA . ILE A 1 93 ? 12.699 -2.190 -15.402 1.00 78.75 93 ILE A CA 1
ATOM 750 C C . ILE A 1 93 ? 11.397 -2.718 -16.003 1.00 78.75 93 ILE A C 1
ATOM 752 O O . ILE A 1 93 ? 11.445 -3.465 -16.982 1.00 78.75 93 ILE A O 1
ATOM 756 N N . LEU A 1 94 ? 10.241 -2.320 -15.477 1.00 82.88 94 LEU A N 1
ATOM 757 C CA . LEU A 1 94 ? 8.952 -2.750 -16.013 1.00 82.88 94 LEU A CA 1
ATOM 758 C C . LEU A 1 94 ? 8.729 -2.190 -17.421 1.00 82.88 94 LEU A C 1
ATOM 760 O O . LEU A 1 94 ? 8.308 -2.924 -18.310 1.00 82.88 94 LEU A O 1
ATOM 764 N N . ASP A 1 95 ? 9.114 -0.936 -17.657 1.00 81.94 95 ASP A N 1
ATOM 765 C CA . ASP A 1 95 ? 9.033 -0.302 -18.979 1.00 81.94 95 ASP A CA 1
ATOM 766 C C . ASP A 1 95 ? 10.011 -0.929 -19.992 1.00 81.94 95 ASP A C 1
ATOM 768 O O . ASP A 1 95 ? 9.808 -0.840 -21.200 1.00 81.94 95 ASP A O 1
ATOM 772 N N . SER A 1 96 ? 11.054 -1.623 -19.515 1.00 74.06 96 SER A N 1
ATOM 773 C CA . SER A 1 96 ? 11.947 -2.431 -20.360 1.00 74.06 96 SER A CA 1
ATOM 774 C C . SER A 1 96 ? 11.427 -3.844 -20.665 1.00 74.06 96 SER A C 1
ATOM 776 O O . SER A 1 96 ? 12.129 -4.625 -21.306 1.00 74.06 96 SER A O 1
ATOM 778 N N . GLY A 1 97 ? 10.215 -4.187 -20.212 1.00 73.75 97 GLY A N 1
ATOM 779 C CA . GLY A 1 97 ? 9.588 -5.490 -20.442 1.00 73.75 97 GLY A CA 1
ATOM 780 C C . GLY A 1 97 ? 9.821 -6.519 -19.332 1.00 73.75 97 GLY A C 1
ATOM 781 O O . GLY A 1 97 ? 9.582 -7.707 -19.548 1.00 73.75 97 GLY A O 1
ATOM 782 N N . PHE A 1 98 ? 10.290 -6.106 -18.147 1.00 77.81 98 PHE A N 1
ATOM 783 C CA . PHE A 1 98 ? 10.332 -6.986 -16.974 1.00 77.81 98 PHE A CA 1
ATOM 784 C C . PHE A 1 98 ? 8.904 -7.357 -16.543 1.00 77.81 98 PHE A C 1
ATOM 786 O O . PHE A 1 98 ? 8.069 -6.460 -16.413 1.00 77.81 98 PHE A O 1
ATOM 793 N N . PRO A 1 99 ? 8.604 -8.647 -16.295 1.00 74.94 99 PRO A N 1
ATOM 794 C CA . PRO A 1 99 ? 7.259 -9.066 -15.929 1.00 74.94 99 PRO A CA 1
ATOM 795 C C . PRO A 1 99 ? 6.855 -8.436 -14.587 1.00 74.94 99 PRO A C 1
ATOM 797 O O . PRO A 1 99 ? 7.556 -8.620 -13.582 1.00 74.94 99 PRO A O 1
ATOM 800 N N . PRO A 1 100 ? 5.747 -7.679 -14.537 1.00 79.50 100 PRO A N 1
ATOM 801 C CA . PRO A 1 100 ? 5.332 -7.019 -13.315 1.00 79.50 100 PRO A CA 1
ATOM 802 C C . PRO A 1 100 ? 4.858 -8.058 -12.291 1.00 79.50 100 PRO A C 1
ATOM 804 O O . PRO A 1 100 ? 4.132 -8.994 -12.613 1.00 79.50 100 PRO A O 1
ATOM 807 N N . ASN A 1 101 ? 5.292 -7.900 -11.038 1.00 84.50 101 ASN A N 1
ATOM 808 C CA . ASN A 1 101 ? 4.949 -8.802 -9.940 1.00 84.50 101 ASN A CA 1
ATOM 809 C C . ASN A 1 101 ? 4.402 -7.993 -8.762 1.00 84.50 101 ASN A C 1
ATOM 811 O O . ASN A 1 101 ? 5.146 -7.212 -8.168 1.00 84.50 101 ASN A O 1
ATOM 815 N N . VAL A 1 102 ? 3.135 -8.230 -8.403 1.00 87.25 102 VAL A N 1
ATOM 816 C CA . VAL A 1 102 ? 2.412 -7.555 -7.306 1.00 87.25 102 VAL A CA 1
ATOM 817 C C . VAL A 1 102 ? 3.179 -7.619 -5.978 1.00 87.25 102 VAL A C 1
ATOM 819 O O . VAL A 1 102 ? 3.141 -6.674 -5.195 1.00 87.25 102 VAL A O 1
ATOM 822 N N . TYR A 1 103 ? 3.953 -8.681 -5.743 1.00 86.62 103 TYR A N 1
ATOM 823 C CA . TYR A 1 103 ? 4.795 -8.812 -4.554 1.00 86.62 103 TYR A CA 1
ATOM 824 C C . TYR A 1 103 ? 5.790 -7.649 -4.395 1.00 86.62 103 TYR A C 1
ATOM 826 O O . TYR A 1 103 ? 5.936 -7.109 -3.299 1.00 86.62 103 TYR A O 1
ATOM 834 N N . ASN A 1 104 ? 6.420 -7.203 -5.489 1.00 86.62 104 ASN A N 1
ATOM 835 C CA . ASN A 1 104 ? 7.375 -6.090 -5.458 1.00 86.62 104 ASN A CA 1
ATOM 836 C C . ASN A 1 104 ? 6.690 -4.765 -5.085 1.00 86.62 104 ASN A C 1
ATOM 838 O O . ASN A 1 104 ? 7.262 -3.964 -4.346 1.00 86.62 104 ASN A O 1
ATOM 842 N N . PHE A 1 105 ? 5.456 -4.555 -5.555 1.00 90.00 105 PHE A N 1
ATOM 843 C CA . PHE A 1 105 ? 4.646 -3.388 -5.194 1.00 90.00 105 PHE A CA 1
ATOM 844 C C . PHE A 1 105 ? 4.272 -3.429 -3.710 1.00 90.00 105 PHE A C 1
ATOM 846 O O . PHE A 1 105 ? 4.465 -2.440 -3.008 1.00 90.00 105 PHE A O 1
ATOM 853 N N . ASN A 1 106 ? 3.842 -4.590 -3.203 1.00 91.12 106 ASN A N 1
ATOM 854 C CA . ASN A 1 106 ? 3.475 -4.761 -1.796 1.00 91.12 106 ASN A CA 1
ATOM 855 C C . ASN A 1 106 ? 4.648 -4.473 -0.847 1.00 91.12 106 ASN A C 1
ATOM 857 O O . ASN A 1 106 ? 4.453 -3.810 0.172 1.00 91.12 106 ASN A O 1
ATOM 861 N N . ILE A 1 107 ? 5.871 -4.906 -1.188 1.00 89.25 107 ILE A N 1
ATOM 862 C CA . ILE A 1 107 ? 7.071 -4.572 -0.401 1.00 89.25 107 ILE A CA 1
ATOM 863 C C . ILE A 1 107 ? 7.290 -3.055 -0.361 1.00 89.25 107 ILE A C 1
ATOM 865 O O . ILE A 1 107 ? 7.525 -2.495 0.713 1.00 89.25 107 ILE A O 1
ATOM 869 N N . LEU A 1 108 ? 7.222 -2.384 -1.518 1.00 90.00 108 LEU A N 1
ATOM 870 C CA . LEU A 1 108 ? 7.417 -0.934 -1.599 1.00 90.00 108 LEU A CA 1
ATOM 871 C C . LEU A 1 108 ? 6.361 -0.177 -0.807 1.00 90.00 108 LEU A C 1
ATOM 873 O O . LEU A 1 108 ? 6.720 0.678 -0.001 1.00 90.00 108 LEU A O 1
ATOM 877 N N . MET A 1 109 ? 5.090 -0.529 -0.986 1.00 93.00 109 MET A N 1
ATOM 878 C CA . MET A 1 109 ? 3.979 0.057 -0.245 1.00 93.00 109 MET A CA 1
ATOM 879 C C . MET A 1 109 ? 4.179 -0.105 1.258 1.00 93.00 109 MET A C 1
ATOM 881 O O . MET A 1 109 ? 4.128 0.879 1.986 1.00 93.00 109 MET A O 1
ATOM 885 N N . HIS A 1 110 ? 4.486 -1.319 1.729 1.00 90.69 110 HIS A N 1
ATOM 886 C CA . HIS A 1 110 ? 4.704 -1.573 3.152 1.00 90.69 110 HIS A CA 1
ATOM 887 C C . HIS A 1 110 ? 5.819 -0.690 3.718 1.00 90.69 110 HIS A C 1
ATOM 889 O O . HIS A 1 110 ? 5.686 -0.110 4.798 1.00 90.69 110 HIS A O 1
ATOM 895 N N . LYS A 1 111 ? 6.913 -0.552 2.965 1.00 89.56 111 LYS A N 1
ATOM 896 C CA . LYS A 1 111 ? 8.038 0.287 3.357 1.00 89.56 111 LYS A CA 1
ATOM 897 C C . LYS A 1 111 ? 7.683 1.776 3.376 1.00 89.56 111 LYS A C 1
ATOM 899 O O . LYS A 1 111 ? 8.023 2.454 4.340 1.00 89.56 111 LYS A O 1
ATOM 904 N N . MET A 1 112 ? 6.985 2.275 2.357 1.00 90.69 112 MET A N 1
ATOM 905 C CA . MET A 1 112 ? 6.520 3.666 2.297 1.00 90.69 112 MET A CA 1
ATOM 906 C C . MET A 1 112 ? 5.550 3.979 3.441 1.00 90.69 112 MET A C 1
ATOM 908 O O . MET A 1 112 ? 5.741 4.974 4.137 1.00 90.69 112 MET A O 1
ATOM 912 N N . CYS A 1 113 ? 4.596 3.088 3.726 1.00 90.94 113 CYS A N 1
ATOM 913 C CA . CYS A 1 113 ? 3.698 3.210 4.875 1.00 90.94 113 CYS A CA 1
ATOM 914 C C . CYS A 1 113 ? 4.473 3.278 6.201 1.00 90.94 113 CYS A C 1
ATOM 916 O O . CYS A 1 113 ? 4.149 4.090 7.063 1.00 90.94 113 CYS A O 1
ATOM 918 N N . LYS A 1 114 ? 5.527 2.463 6.369 1.00 87.88 114 LYS A N 1
ATOM 919 C CA . LYS A 1 114 ? 6.377 2.487 7.573 1.00 87.88 114 LYS A CA 1
ATOM 920 C C . LYS A 1 114 ? 7.161 3.797 7.723 1.00 87.88 114 LYS A C 1
ATOM 922 O O . LYS A 1 114 ? 7.417 4.216 8.845 1.00 87.88 114 LYS A O 1
ATOM 927 N N . GLU A 1 115 ? 7.527 4.435 6.615 1.00 88.31 115 GLU A N 1
ATOM 928 C CA . GLU A 1 115 ? 8.174 5.754 6.589 1.00 88.31 115 GLU A CA 1
ATOM 929 C C . GLU A 1 115 ? 7.175 6.926 6.713 1.00 88.31 115 GLU A C 1
ATOM 931 O O . GLU A 1 115 ? 7.592 8.078 6.643 1.00 88.31 115 GLU A O 1
ATOM 936 N N . GLY A 1 116 ? 5.869 6.662 6.867 1.00 87.62 116 GLY A N 1
ATOM 937 C CA . GLY A 1 116 ? 4.820 7.694 6.921 1.00 87.62 116 GLY A CA 1
ATOM 938 C C . GLY A 1 116 ? 4.465 8.310 5.560 1.00 87.62 116 GLY A C 1
ATOM 939 O O . GLY A 1 116 ? 3.655 9.231 5.476 1.00 87.62 116 GLY A O 1
ATOM 940 N N . LYS A 1 117 ? 5.036 7.781 4.478 1.00 89.38 117 LYS A N 1
ATOM 941 C CA . LYS A 1 117 ? 4.866 8.219 3.087 1.00 89.38 117 LYS A CA 1
ATOM 942 C C . LYS A 1 117 ? 3.619 7.605 2.453 1.00 89.38 117 LYS A C 1
ATOM 944 O O . LYS A 1 117 ? 3.686 6.850 1.483 1.00 89.38 117 LYS A O 1
ATOM 949 N N . ILE A 1 118 ? 2.460 7.866 3.061 1.00 91.75 118 ILE A N 1
ATOM 950 C CA . ILE A 1 118 ? 1.199 7.216 2.673 1.00 91.75 118 ILE A CA 1
ATOM 951 C C . ILE A 1 118 ? 0.740 7.628 1.268 1.00 91.75 118 ILE A C 1
ATOM 953 O O . ILE A 1 118 ? 0.214 6.806 0.523 1.00 91.75 118 ILE A O 1
ATOM 957 N N . ARG A 1 119 ? 1.008 8.876 0.863 1.00 91.00 119 ARG A N 1
ATOM 958 C CA . ARG A 1 119 ? 0.666 9.380 -0.476 1.00 91.00 119 ARG A CA 1
ATOM 959 C C . ARG A 1 119 ? 1.474 8.675 -1.562 1.00 91.00 119 ARG A C 1
ATOM 961 O O . ARG A 1 119 ? 0.913 8.290 -2.583 1.00 91.00 119 ARG A O 1
ATOM 968 N N . GLU A 1 120 ? 2.772 8.463 -1.340 1.00 90.69 120 GLU A N 1
ATOM 969 C CA . GLU A 1 120 ? 3.587 7.679 -2.268 1.00 90.69 120 GLU A CA 1
ATOM 970 C C . GLU A 1 120 ? 3.149 6.210 -2.299 1.00 90.69 120 GLU A C 1
ATOM 972 O O . GLU A 1 120 ? 3.090 5.621 -3.377 1.00 90.69 120 GLU A O 1
ATOM 977 N N . ALA A 1 121 ? 2.778 5.629 -1.151 1.00 92.56 121 ALA A N 1
ATOM 978 C CA . ALA A 1 121 ? 2.251 4.265 -1.098 1.00 92.56 121 ALA A CA 1
ATOM 979 C C . ALA A 1 121 ? 0.950 4.112 -1.909 1.00 92.56 121 ALA A C 1
ATOM 981 O O . ALA A 1 121 ? 0.809 3.133 -2.644 1.00 92.56 121 ALA A O 1
ATOM 982 N N . GLN A 1 122 ? 0.041 5.091 -1.836 1.00 93.12 122 GLN A N 1
ATOM 983 C CA . GLN A 1 122 ? -1.173 5.128 -2.657 1.00 93.12 122 GLN A CA 1
ATOM 984 C C . GLN A 1 122 ? -0.836 5.200 -4.152 1.00 93.12 122 GLN A C 1
ATOM 986 O O . GLN A 1 122 ? -1.380 4.433 -4.940 1.00 93.12 122 GLN A O 1
ATOM 991 N N . ALA A 1 123 ? 0.125 6.041 -4.548 1.00 92.25 123 ALA A N 1
ATOM 992 C CA . ALA A 1 123 ? 0.547 6.132 -5.946 1.00 92.25 123 ALA A CA 1
ATOM 993 C C . ALA A 1 123 ? 1.102 4.797 -6.484 1.00 92.25 123 ALA A C 1
ATOM 995 O O . ALA A 1 123 ? 0.843 4.438 -7.633 1.00 92.25 123 ALA A O 1
ATOM 996 N N . VAL A 1 124 ? 1.835 4.041 -5.654 1.00 92.06 124 VAL A N 1
ATOM 997 C CA . VAL A 1 124 ? 2.306 2.687 -6.002 1.00 92.06 124 VAL A CA 1
ATOM 998 C C . VAL A 1 124 ? 1.135 1.713 -6.147 1.00 92.06 124 VAL A C 1
ATOM 1000 O O . VAL A 1 124 ? 1.142 0.893 -7.063 1.00 92.06 124 VAL A O 1
ATOM 1003 N N . PHE A 1 125 ? 0.127 1.801 -5.277 1.00 93.12 125 PHE A N 1
ATOM 1004 C CA . PHE A 1 125 ? -1.072 0.967 -5.349 1.00 93.12 125 PHE A CA 1
ATOM 1005 C C . PHE A 1 125 ? -1.888 1.231 -6.623 1.00 93.12 125 PHE A C 1
ATOM 1007 O O . PHE A 1 125 ? -2.269 0.287 -7.316 1.00 93.12 125 PHE A O 1
ATOM 1014 N N . ASP A 1 126 ? -2.089 2.498 -6.985 1.00 91.88 126 ASP A N 1
ATOM 1015 C CA . ASP A 1 126 ? -2.823 2.885 -8.197 1.00 91.88 126 ASP A CA 1
ATOM 1016 C C . ASP A 1 126 ? -2.120 2.396 -9.473 1.00 91.88 126 ASP A C 1
ATOM 1018 O O . ASP A 1 126 ? -2.764 2.028 -10.461 1.00 91.88 126 ASP A O 1
ATOM 1022 N N . GLU A 1 127 ? -0.787 2.347 -9.452 1.00 90.00 127 GLU A N 1
ATOM 1023 C CA . GLU A 1 127 ? 0.019 1.850 -10.566 1.00 90.00 127 GLU A CA 1
ATOM 1024 C C . GLU A 1 127 ? -0.188 0.349 -10.829 1.00 90.00 127 GLU A C 1
ATOM 1026 O O . GLU A 1 127 ? -0.088 -0.081 -11.979 1.00 90.00 127 GLU A O 1
ATOM 1031 N N . ILE A 1 128 ? -0.546 -0.448 -9.810 1.00 88.88 128 ILE A N 1
ATOM 1032 C CA . ILE A 1 128 ? -0.899 -1.869 -9.990 1.00 88.88 128 ILE A CA 1
ATOM 1033 C C . ILE A 1 128 ? -2.051 -1.976 -11.001 1.00 88.88 128 ILE A C 1
ATOM 1035 O O . ILE A 1 128 ? -1.941 -2.696 -11.994 1.00 88.88 128 ILE A O 1
ATOM 1039 N N . GLY A 1 129 ? -3.111 -1.186 -10.801 1.00 85.75 129 GLY A N 1
ATOM 1040 C CA . GLY A 1 129 ? -4.266 -1.158 -11.699 1.00 85.75 129 GLY A CA 1
ATOM 1041 C C . GLY A 1 129 ? -3.932 -0.613 -13.089 1.00 85.75 129 GLY A C 1
ATOM 1042 O O . GLY A 1 129 ? -4.353 -1.189 -14.090 1.00 85.75 129 GLY A O 1
ATOM 1043 N N . LYS A 1 130 ? -3.119 0.449 -13.175 1.00 87.88 130 LYS A N 1
ATOM 1044 C CA . LYS A 1 130 ? -2.690 1.033 -14.464 1.00 87.88 130 LYS A CA 1
ATOM 1045 C C . LYS A 1 130 ? -1.908 0.051 -15.332 1.00 87.88 130 LYS A C 1
ATOM 1047 O O . LYS A 1 130 ? -2.003 0.105 -16.553 1.00 87.88 130 LYS A O 1
ATOM 1052 N N . ARG A 1 131 ? -1.160 -0.861 -14.710 1.00 83.50 131 ARG A N 1
ATOM 1053 C CA . ARG A 1 131 ? -0.400 -1.908 -15.409 1.00 83.50 131 ARG A CA 1
ATOM 1054 C C . ARG A 1 131 ? -1.221 -3.167 -15.698 1.00 83.50 131 ARG A C 1
ATOM 1056 O O . ARG A 1 131 ? -0.650 -4.175 -16.106 1.00 83.50 131 ARG A O 1
ATOM 1063 N N . GLY A 1 132 ? -2.540 -3.120 -15.497 1.00 83.81 132 GLY A N 1
ATOM 1064 C CA . GLY A 1 132 ? -3.447 -4.242 -15.745 1.00 83.81 132 GLY A CA 1
ATOM 1065 C C . GLY A 1 132 ? -3.287 -5.392 -14.750 1.00 83.81 132 GLY A C 1
ATOM 1066 O O . GLY A 1 132 ? -3.738 -6.502 -15.020 1.00 83.81 132 GLY A O 1
ATOM 1067 N N . LEU A 1 133 ? -2.629 -5.151 -13.612 1.00 87.25 133 LEU A N 1
ATOM 1068 C CA . LEU A 1 133 ? -2.536 -6.118 -12.529 1.00 87.25 133 LEU A CA 1
ATOM 1069 C C . LEU A 1 133 ? -3.704 -5.939 -11.560 1.00 87.25 133 LEU A C 1
ATOM 1071 O O . LEU A 1 133 ? -4.167 -4.828 -11.303 1.00 87.25 133 LEU A O 1
ATOM 1075 N N . ASN A 1 134 ? -4.128 -7.045 -10.956 1.00 87.31 134 ASN A N 1
ATOM 1076 C CA . ASN A 1 134 ? -5.130 -7.022 -9.900 1.00 87.31 134 ASN A CA 1
ATOM 1077 C C . ASN A 1 134 ? -4.439 -6.925 -8.532 1.00 87.31 134 ASN A C 1
ATOM 1079 O O . ASN A 1 134 ? -3.622 -7.796 -8.207 1.00 87.31 134 ASN A O 1
ATOM 1083 N N . PRO A 1 135 ? -4.743 -5.897 -7.718 1.00 89.44 135 PRO A N 1
ATOM 1084 C CA . PRO A 1 135 ? -4.264 -5.838 -6.345 1.00 89.44 135 PRO A CA 1
ATOM 1085 C C . PRO A 1 135 ? -4.778 -7.043 -5.551 1.00 89.44 135 PRO A C 1
ATOM 1087 O O . PRO A 1 135 ? -5.918 -7.472 -5.725 1.00 89.44 135 PRO A O 1
ATOM 1090 N N . THR A 1 136 ? -3.942 -7.591 -4.672 1.00 90.75 136 THR A N 1
ATOM 1091 C CA . THR A 1 136 ? -4.317 -8.734 -3.828 1.00 90.75 136 THR A CA 1
ATOM 1092 C C . THR A 1 136 ? -4.847 -8.263 -2.476 1.00 90.75 136 THR A C 1
ATOM 1094 O O . THR A 1 136 ? -4.660 -7.105 -2.102 1.00 90.75 136 THR A O 1
ATOM 1097 N N . VAL A 1 137 ? -5.438 -9.173 -1.692 1.00 91.25 137 VAL A N 1
ATOM 1098 C CA . VAL A 1 137 ? -5.821 -8.913 -0.286 1.00 91.25 137 VAL A CA 1
ATOM 1099 C C . VAL A 1 137 ? -4.655 -8.290 0.493 1.00 91.25 137 VAL A C 1
ATOM 1101 O O . VAL A 1 137 ? -4.832 -7.315 1.215 1.00 91.25 137 VAL A O 1
ATOM 1104 N N . VAL A 1 138 ? -3.429 -8.779 0.267 1.00 91.31 138 VAL A N 1
ATOM 1105 C CA . VAL A 1 138 ? -2.209 -8.250 0.898 1.00 91.31 138 VAL A CA 1
ATOM 1106 C C . VAL A 1 138 ? -1.928 -6.801 0.487 1.00 91.31 138 VAL A C 1
ATOM 1108 O O . VAL A 1 138 ? -1.508 -6.010 1.332 1.00 91.31 138 VAL A O 1
ATOM 1111 N N . SER A 1 139 ? -2.162 -6.432 -0.776 1.00 92.62 139 SER A N 1
ATOM 1112 C CA . SER A 1 139 ? -1.993 -5.054 -1.259 1.00 92.62 139 SER A CA 1
ATOM 1113 C C . SER A 1 139 ? -2.926 -4.101 -0.512 1.00 92.62 139 SER A C 1
ATOM 1115 O O . SER A 1 139 ? -2.467 -3.125 0.080 1.00 92.62 139 SER A O 1
ATOM 1117 N N . PHE A 1 140 ? -4.218 -4.430 -0.458 1.00 94.38 140 PHE A N 1
ATOM 1118 C CA . PHE A 1 140 ? -5.202 -3.633 0.273 1.00 94.38 140 PHE A CA 1
ATOM 1119 C C . PHE A 1 140 ? -4.881 -3.556 1.765 1.00 94.38 140 PHE A C 1
ATOM 1121 O O . PHE A 1 140 ? -4.774 -2.462 2.310 1.00 94.38 140 PHE A O 1
ATOM 1128 N N . ASN A 1 141 ? -4.622 -4.693 2.410 1.00 93.56 141 ASN A N 1
ATOM 1129 C CA . ASN A 1 141 ? -4.295 -4.753 3.834 1.00 93.56 141 ASN A CA 1
ATOM 1130 C C . ASN A 1 141 ? -3.062 -3.923 4.198 1.00 93.56 141 ASN A C 1
ATOM 1132 O O . ASN A 1 141 ? -3.023 -3.282 5.250 1.00 93.56 141 ASN A O 1
ATOM 1136 N N . THR A 1 142 ? -2.054 -3.909 3.324 1.00 93.62 142 THR A N 1
ATOM 1137 C CA . THR A 1 142 ? -0.847 -3.096 3.508 1.00 93.62 142 THR A CA 1
ATOM 1138 C C . THR A 1 142 ? -1.177 -1.606 3.521 1.00 93.62 142 THR A C 1
ATOM 1140 O O . THR A 1 142 ? -0.653 -0.869 4.360 1.00 93.62 142 THR A O 1
ATOM 1143 N N . LEU A 1 143 ? -2.045 -1.168 2.611 1.00 94.19 143 LEU A N 1
ATOM 1144 C CA . LEU A 1 143 ? -2.413 0.232 2.462 1.00 94.19 143 LEU A CA 1
ATOM 1145 C C . LEU A 1 143 ? -3.397 0.686 3.546 1.00 94.19 143 LEU A C 1
ATOM 1147 O O . LEU A 1 143 ? -3.156 1.713 4.172 1.00 94.19 143 LEU A O 1
ATOM 1151 N N . ILE A 1 144 ? -4.412 -0.126 3.860 1.00 94.06 144 ILE A N 1
ATOM 1152 C CA . ILE A 1 144 ? -5.357 0.097 4.968 1.00 94.06 144 ILE A CA 1
ATOM 1153 C C . ILE A 1 144 ? -4.596 0.270 6.286 1.00 94.06 144 ILE A C 1
ATOM 1155 O O . ILE A 1 144 ? -4.788 1.254 6.993 1.00 94.06 144 ILE A O 1
ATOM 1159 N N . ASN A 1 145 ? -3.650 -0.624 6.587 1.00 92.00 145 ASN A N 1
ATOM 1160 C CA . ASN A 1 145 ? -2.808 -0.501 7.780 1.00 92.00 145 ASN A CA 1
ATOM 1161 C C . ASN A 1 145 ? -1.939 0.763 7.770 1.00 92.00 145 ASN A C 1
ATOM 1163 O O . ASN A 1 145 ? -1.693 1.344 8.826 1.00 92.00 145 ASN A O 1
ATOM 1167 N N . GLY A 1 146 ? -1.472 1.195 6.597 1.00 92.50 146 GLY A N 1
ATOM 1168 C CA . GLY A 1 146 ? -0.799 2.482 6.436 1.00 92.50 146 GLY A CA 1
ATOM 1169 C C . GLY A 1 146 ? -1.711 3.652 6.805 1.00 92.50 146 GLY A C 1
ATOM 1170 O O . GLY A 1 146 ? -1.351 4.453 7.663 1.00 92.50 146 GLY A O 1
ATOM 1171 N N . TYR A 1 147 ? -2.912 3.700 6.228 1.00 92.75 147 TYR A N 1
ATOM 1172 C CA . TYR A 1 147 ? -3.910 4.739 6.477 1.00 92.75 147 TYR A CA 1
ATOM 1173 C C . TYR A 1 147 ? -4.334 4.817 7.949 1.00 92.75 147 TYR A C 1
ATOM 1175 O O . TYR A 1 147 ? -4.275 5.898 8.537 1.00 92.75 147 TYR A O 1
ATOM 1183 N N . CYS A 1 148 ? -4.644 3.681 8.583 1.00 89.69 148 CYS A N 1
ATOM 1184 C CA . CYS A 1 148 ? -4.991 3.628 10.007 1.00 89.69 148 CYS A CA 1
ATOM 1185 C C . CYS A 1 148 ? -3.851 4.131 10.906 1.00 89.69 148 CYS A C 1
ATOM 1187 O O . CYS A 1 148 ? -4.096 4.796 11.908 1.00 89.69 148 CYS A O 1
ATOM 1189 N N . LYS A 1 149 ? -2.588 3.838 10.566 1.00 87.06 149 LYS A N 1
ATOM 1190 C CA . LYS A 1 149 ? -1.426 4.332 11.328 1.00 87.06 149 LYS A CA 1
ATOM 1191 C C . LYS A 1 149 ? -1.163 5.820 11.127 1.00 87.06 149 LYS A C 1
ATOM 1193 O O . LYS A 1 149 ? -0.612 6.450 12.022 1.00 87.06 149 LYS A O 1
ATOM 1198 N N . SER A 1 150 ? -1.535 6.361 9.972 1.00 86.94 150 SER A N 1
ATOM 1199 C CA . SER A 1 150 ? -1.438 7.788 9.667 1.00 86.94 150 SER A CA 1
ATOM 1200 C C . SER A 1 150 ? -2.618 8.610 10.200 1.00 86.94 150 SER A C 1
ATOM 1202 O O . SER A 1 150 ? -2.628 9.815 9.978 1.00 86.94 150 SER A O 1
ATOM 1204 N N . GLY A 1 151 ? -3.593 7.991 10.881 1.00 85.75 151 GLY A N 1
ATOM 1205 C CA . GLY A 1 151 ? -4.792 8.668 11.399 1.00 85.75 151 GLY A CA 1
ATOM 1206 C C . GLY A 1 151 ? -5.849 8.985 10.334 1.00 85.75 151 GLY A C 1
ATOM 1207 O O . GLY A 1 151 ? -6.777 9.736 10.591 1.00 85.75 151 GLY A O 1
ATOM 1208 N N . ASN A 1 152 ? -5.715 8.425 9.132 1.00 88.56 152 ASN A N 1
ATOM 1209 C CA . ASN A 1 152 ? -6.635 8.640 8.014 1.00 88.56 152 ASN A CA 1
ATOM 1210 C C . ASN A 1 152 ? -7.576 7.436 7.888 1.00 88.56 152 ASN A C 1
ATOM 1212 O O . ASN A 1 152 ? -7.563 6.710 6.892 1.00 88.56 152 ASN A O 1
ATOM 1216 N N . LEU A 1 153 ? -8.344 7.170 8.942 1.00 90.56 153 LEU A N 1
ATOM 1217 C CA . LEU A 1 153 ? -9.151 5.959 9.048 1.00 90.56 153 LEU A CA 1
ATOM 1218 C C . LEU A 1 153 ? -10.251 5.877 7.978 1.00 90.56 153 LEU A C 1
ATOM 1220 O O . LEU A 1 153 ? -10.527 4.792 7.466 1.00 90.56 153 LEU A O 1
ATOM 1224 N N . GLU A 1 154 ? -10.817 7.018 7.574 1.00 91.50 154 GLU A N 1
ATOM 1225 C CA . GLU A 1 154 ? -11.826 7.101 6.510 1.00 91.50 154 GLU A CA 1
ATOM 1226 C C . GLU A 1 154 ? -11.340 6.514 5.179 1.00 91.50 154 GLU A C 1
ATOM 1228 O O . GLU A 1 154 ? -12.073 5.778 4.518 1.00 91.50 154 GLU A O 1
ATOM 1233 N N . ASP A 1 155 ? -10.095 6.794 4.790 1.00 92.38 155 ASP A N 1
ATOM 1234 C CA . ASP A 1 155 ? -9.516 6.243 3.562 1.00 92.38 155 ASP A CA 1
ATOM 1235 C C . ASP A 1 155 ? -9.273 4.730 3.689 1.00 92.38 155 ASP A C 1
ATOM 1237 O O . ASP A 1 155 ? -9.452 3.985 2.724 1.00 92.38 155 ASP A O 1
ATOM 1241 N N . GLY A 1 156 ? -8.973 4.248 4.901 1.00 92.31 156 GLY A N 1
ATOM 1242 C CA . GLY A 1 156 ? -8.945 2.818 5.210 1.00 92.31 156 GLY A CA 1
ATOM 1243 C C . GLY A 1 156 ? -10.301 2.136 4.982 1.00 92.31 156 GLY A C 1
ATOM 1244 O O . GLY A 1 156 ? -10.357 1.062 4.381 1.00 92.31 156 GLY A O 1
ATOM 1245 N N . PHE A 1 157 ? -11.403 2.772 5.393 1.00 93.12 157 PHE A N 1
ATOM 1246 C CA . PHE A 1 157 ? -12.757 2.264 5.140 1.00 93.12 157 PHE A CA 1
ATOM 1247 C C . PHE A 1 157 ? -13.140 2.301 3.662 1.00 93.12 157 PHE A C 1
ATOM 1249 O O . PHE A 1 157 ? -13.705 1.327 3.164 1.00 93.12 157 PHE A O 1
ATOM 1256 N N . LYS A 1 158 ? -12.785 3.368 2.934 1.00 94.38 158 LYS A N 1
ATOM 1257 C CA . LYS A 1 158 ? -12.991 3.430 1.475 1.00 94.38 158 LYS A CA 1
ATOM 1258 C C . LYS A 1 158 ? -12.315 2.251 0.776 1.00 94.38 158 LYS A C 1
ATOM 1260 O O . LYS A 1 158 ? -12.934 1.608 -0.067 1.00 94.38 158 LYS A O 1
ATOM 1265 N N . LEU A 1 159 ? -11.092 1.907 1.186 1.00 93.50 159 LEU A N 1
ATOM 1266 C CA . LEU A 1 159 ? -10.379 0.748 0.651 1.00 93.50 159 LEU A CA 1
ATOM 1267 C C . LEU A 1 159 ? -11.066 -0.584 0.984 1.00 93.50 159 LEU A C 1
ATOM 1269 O O . LEU A 1 159 ? -11.121 -1.439 0.104 1.00 93.50 159 LEU A O 1
ATOM 1273 N N . LYS A 1 160 ? -11.627 -0.772 2.190 1.00 93.62 160 LYS A N 1
ATOM 1274 C CA . LYS A 1 160 ? -12.447 -1.965 2.509 1.00 93.62 160 LYS A CA 1
ATOM 1275 C C . LYS A 1 160 ? -13.641 -2.075 1.559 1.00 93.62 160 LYS A C 1
ATOM 1277 O O . LYS A 1 160 ? -13.864 -3.137 0.984 1.00 93.62 160 LYS A O 1
ATOM 1282 N N . THR A 1 161 ? -14.382 -0.988 1.364 1.00 92.94 161 THR A N 1
ATOM 1283 C CA . THR A 1 161 ? -15.536 -0.964 0.454 1.00 92.94 161 THR A CA 1
ATOM 1284 C C . THR A 1 161 ? -15.117 -1.262 -0.988 1.00 92.94 161 THR A C 1
ATOM 1286 O O . THR A 1 161 ? -15.800 -1.994 -1.707 1.00 92.94 161 THR A O 1
ATOM 1289 N N . ASP A 1 162 ? -13.958 -0.755 -1.413 1.00 91.94 162 ASP A N 1
ATOM 1290 C CA . ASP A 1 162 ? -13.392 -1.049 -2.729 1.00 91.94 162 ASP A CA 1
ATOM 1291 C C . ASP A 1 162 ? -12.960 -2.514 -2.883 1.00 91.94 162 ASP A C 1
ATOM 1293 O O . ASP A 1 162 ? -13.106 -3.067 -3.977 1.00 91.94 162 ASP A O 1
ATOM 1297 N N . MET A 1 163 ? -12.471 -3.170 -1.821 1.00 91.69 163 MET A N 1
ATOM 1298 C CA . MET A 1 163 ? -12.217 -4.618 -1.834 1.00 91.69 163 MET A CA 1
ATOM 1299 C C . MET A 1 163 ? -13.509 -5.381 -2.130 1.00 91.69 163 MET A C 1
ATOM 1301 O O . MET A 1 163 ? -13.549 -6.192 -3.056 1.00 91.69 163 MET A O 1
ATOM 1305 N N . GLU A 1 164 ? -14.582 -5.065 -1.406 1.00 89.56 164 GLU A N 1
ATOM 1306 C CA . GLU A 1 164 ? -15.884 -5.725 -1.547 1.00 89.56 164 GLU A CA 1
ATOM 1307 C C . GLU A 1 164 ? -16.487 -5.498 -2.937 1.00 89.56 164 GLU A C 1
ATOM 1309 O O . GLU A 1 164 ? -16.924 -6.451 -3.584 1.00 89.56 164 GLU A O 1
ATOM 1314 N N . ARG A 1 165 ? -16.408 -4.267 -3.464 1.00 91.19 165 ARG A N 1
ATOM 1315 C CA . ARG A 1 165 ? -16.813 -3.949 -4.846 1.00 91.19 165 ARG A CA 1
ATOM 1316 C C . ARG A 1 165 ? -16.044 -4.743 -5.893 1.00 91.19 165 ARG A C 1
ATOM 1318 O O . ARG A 1 165 ? -16.592 -5.046 -6.949 1.00 91.19 165 ARG A O 1
ATOM 1325 N N . ARG A 1 166 ? -14.774 -5.050 -5.633 1.00 87.06 166 ARG A N 1
ATOM 1326 C CA . ARG A 1 166 ? -13.922 -5.849 -6.523 1.00 87.06 166 ARG A CA 1
ATOM 1327 C C . ARG A 1 166 ? -14.036 -7.347 -6.254 1.00 87.06 166 ARG A C 1
ATOM 1329 O O . ARG A 1 166 ? -13.236 -8.106 -6.794 1.00 87.06 166 ARG A O 1
ATOM 1336 N N . THR A 1 167 ? -15.007 -7.784 -5.448 1.00 87.81 167 THR A N 1
ATOM 1337 C CA . THR A 1 167 ? -15.209 -9.189 -5.046 1.00 87.81 167 THR A CA 1
ATOM 1338 C C . THR A 1 167 ? -14.003 -9.799 -4.319 1.00 87.81 167 THR A C 1
ATOM 1340 O O . THR A 1 167 ? -13.824 -11.013 -4.282 1.00 87.81 167 THR A O 1
ATOM 1343 N N . ILE A 1 168 ? -13.162 -8.951 -3.722 1.00 88.44 168 ILE A N 1
ATOM 1344 C CA . ILE A 1 168 ? -12.038 -9.352 -2.880 1.00 88.44 168 ILE A CA 1
ATOM 1345 C C . ILE A 1 168 ? -12.544 -9.344 -1.442 1.00 88.44 168 ILE A C 1
ATOM 1347 O O . ILE A 1 168 ? -12.837 -8.288 -0.889 1.00 88.44 168 ILE A O 1
ATOM 1351 N N . CYS A 1 169 ? -12.652 -10.517 -0.827 1.00 86.69 169 CYS A N 1
ATOM 1352 C CA . CYS A 1 169 ? -13.142 -10.618 0.543 1.00 86.69 169 CYS A CA 1
ATOM 1353 C C . CYS A 1 169 ? -12.126 -10.008 1.527 1.00 86.69 169 CYS A C 1
ATOM 1355 O O . CYS A 1 169 ? -10.973 -10.455 1.546 1.00 86.69 169 CYS A O 1
ATOM 1357 N N . PRO A 1 170 ? -12.531 -9.028 2.358 1.00 88.75 170 PRO A N 1
ATOM 1358 C CA . PRO A 1 170 ? -11.738 -8.599 3.503 1.00 88.75 170 PRO A CA 1
ATOM 1359 C C . PRO A 1 170 ? -11.450 -9.791 4.417 1.00 88.75 170 PRO A C 1
ATOM 1361 O O . PRO A 1 170 ? -12.337 -10.607 4.678 1.00 88.75 170 PRO A O 1
ATOM 1364 N N . ASP A 1 171 ? -10.214 -9.902 4.891 1.00 89.44 171 ASP A N 1
ATOM 1365 C CA . ASP A 1 171 ? -9.811 -10.981 5.785 1.00 89.44 171 ASP A CA 1
ATOM 1366 C C . ASP A 1 171 ? -9.846 -10.526 7.249 1.00 89.44 171 ASP A C 1
ATOM 1368 O O . ASP A 1 171 ? -10.069 -9.359 7.582 1.00 89.44 171 ASP A O 1
ATOM 1372 N N . LYS A 1 172 ? -9.587 -11.470 8.155 1.00 88.25 172 LYS A N 1
ATOM 1373 C CA . LYS A 1 172 ? -9.460 -11.201 9.591 1.00 88.25 172 LYS A CA 1
ATOM 1374 C C . LYS A 1 172 ? -8.488 -10.053 9.889 1.00 88.25 172 LYS A C 1
ATOM 1376 O O . LYS A 1 172 ? -8.710 -9.290 10.830 1.00 88.25 172 LYS A O 1
ATOM 1381 N N . PHE A 1 173 ? -7.408 -9.932 9.115 1.00 89.56 173 PHE A N 1
ATOM 1382 C CA . PHE A 1 173 ? -6.421 -8.879 9.307 1.00 89.56 173 PHE A CA 1
ATOM 1383 C C . PHE A 1 173 ? -6.992 -7.510 8.917 1.00 89.56 173 PHE A C 1
ATOM 1385 O O . PHE A 1 173 ? -6.801 -6.560 9.674 1.00 89.56 173 PHE A O 1
ATOM 1392 N N . THR A 1 174 ? -7.747 -7.410 7.817 1.00 89.81 174 THR A N 1
ATOM 1393 C CA . THR A 1 174 ? -8.437 -6.180 7.397 1.00 89.81 174 THR A CA 1
ATOM 1394 C C . THR A 1 174 ? -9.308 -5.625 8.524 1.00 89.81 174 THR A C 1
ATOM 1396 O O . THR A 1 174 ? -9.141 -4.473 8.927 1.00 89.81 174 THR A O 1
ATOM 1399 N N . TYR A 1 175 ? -10.191 -6.461 9.078 1.00 90.56 175 TYR A N 1
ATOM 1400 C CA . TYR A 1 175 ? -11.072 -6.074 10.182 1.00 90.56 175 TYR A CA 1
ATOM 1401 C C . TYR A 1 175 ? -10.279 -5.696 11.432 1.00 90.56 175 TYR A C 1
ATOM 1403 O O . TYR A 1 175 ? -10.506 -4.634 12.002 1.00 90.56 175 TYR A O 1
ATOM 1411 N N . SER A 1 176 ? -9.294 -6.511 11.821 1.00 90.25 176 SER A N 1
ATOM 1412 C CA . SER A 1 176 ? -8.485 -6.248 13.021 1.00 90.25 176 SER A CA 1
ATOM 1413 C C . SER A 1 176 ? -7.768 -4.894 12.960 1.00 90.25 176 SER A C 1
ATOM 1415 O O . SER A 1 176 ? -7.677 -4.189 13.963 1.00 90.25 176 SER A O 1
ATOM 1417 N N . VAL A 1 177 ? -7.259 -4.513 11.784 1.00 91.56 177 VAL A N 1
ATOM 1418 C CA . VAL A 1 177 ? -6.578 -3.228 11.576 1.00 91.56 177 VAL A CA 1
ATOM 1419 C C . VAL A 1 177 ? -7.547 -2.052 11.703 1.00 91.56 177 VAL A C 1
ATOM 1421 O O . VAL A 1 177 ? -7.218 -1.078 12.379 1.00 91.56 177 VAL A O 1
ATOM 1424 N N . LEU A 1 178 ? -8.730 -2.144 11.091 1.00 91.69 178 LEU A N 1
ATOM 1425 C CA . LEU A 1 178 ? -9.748 -1.091 11.140 1.00 91.69 178 LEU A CA 1
ATOM 1426 C C . LEU A 1 178 ? -10.346 -0.933 12.543 1.00 91.69 178 LEU A C 1
ATOM 1428 O O . LEU A 1 178 ? -10.444 0.190 13.025 1.00 91.69 178 LEU A O 1
ATOM 1432 N N . ILE A 1 179 ? -10.660 -2.042 13.224 1.00 90.94 179 ILE A N 1
ATOM 1433 C CA . ILE A 1 179 ? -11.140 -2.052 14.616 1.00 90.94 179 ILE A CA 1
ATOM 1434 C C . ILE A 1 179 ? -10.107 -1.382 15.527 1.00 90.94 179 ILE A C 1
ATOM 1436 O O . ILE A 1 179 ? -10.442 -0.475 16.278 1.00 90.94 179 ILE A O 1
ATOM 1440 N N . ASN A 1 180 ? -8.828 -1.757 15.419 1.00 89.81 180 ASN A N 1
ATOM 1441 C CA . ASN A 1 180 ? -7.761 -1.118 16.193 1.00 89.81 180 ASN A CA 1
ATOM 1442 C C . ASN A 1 180 ? -7.626 0.383 15.866 1.00 89.81 180 ASN A C 1
ATOM 1444 O O . ASN A 1 180 ? -7.351 1.186 16.753 1.00 89.81 180 ASN A O 1
ATOM 1448 N N . GLY A 1 181 ? -7.829 0.772 14.603 1.00 89.06 181 GLY A N 1
ATOM 1449 C CA . GLY A 1 181 ? -7.906 2.177 14.198 1.00 89.06 181 GLY A CA 1
ATOM 1450 C C . GLY A 1 181 ? -9.038 2.929 14.904 1.00 89.06 181 GLY A C 1
ATOM 1451 O O . GLY A 1 181 ? -8.783 3.961 15.517 1.00 89.06 181 GLY A O 1
ATOM 1452 N N . LEU A 1 182 ? -10.252 2.373 14.896 1.00 89.38 182 LEU A N 1
ATOM 1453 C CA . LEU A 1 182 ? -11.423 2.944 15.572 1.00 89.38 182 LEU A CA 1
ATOM 1454 C C . LEU A 1 182 ? -11.227 3.052 17.089 1.00 89.38 182 LEU A C 1
ATOM 1456 O O . LEU A 1 182 ? -11.519 4.094 17.674 1.00 89.38 182 LEU A O 1
ATOM 1460 N N . CYS A 1 183 ? -10.667 2.017 17.724 1.00 88.75 183 CYS A N 1
ATOM 1461 C CA . CYS A 1 183 ? -10.361 2.039 19.154 1.00 88.75 183 CYS A CA 1
ATOM 1462 C C . CYS A 1 183 ? -9.379 3.161 19.513 1.00 88.75 183 CYS A C 1
ATOM 1464 O O . CYS A 1 183 ? -9.540 3.810 20.543 1.00 88.75 183 CYS A O 1
ATOM 1466 N N . LYS A 1 184 ? -8.381 3.429 18.661 1.00 87.38 184 LYS A N 1
ATOM 1467 C CA . LYS A 1 184 ? -7.425 4.530 18.870 1.00 87.38 184 LYS A CA 1
ATOM 1468 C C . LYS A 1 184 ? -8.050 5.915 18.726 1.00 87.38 184 LYS A C 1
ATOM 1470 O O . LYS A 1 184 ? -7.582 6.842 19.376 1.00 87.38 184 LYS A O 1
ATOM 1475 N N . GLU A 1 185 ? -9.084 6.052 17.901 1.00 87.75 185 GLU A N 1
ATOM 1476 C CA . GLU A 1 185 ? -9.873 7.285 17.775 1.00 87.75 185 GLU A CA 1
ATOM 1477 C C . GLU A 1 185 ? -10.964 7.413 18.857 1.00 87.75 185 GLU A C 1
ATOM 1479 O O . GLU A 1 185 ? -11.664 8.420 18.902 1.00 87.75 185 GLU A O 1
ATOM 1484 N N . GLY A 1 186 ? -11.123 6.414 19.736 1.00 87.25 186 GLY A N 1
ATOM 1485 C CA . GLY A 1 186 ? -12.156 6.396 20.779 1.00 87.25 186 GLY A CA 1
ATOM 1486 C C . GLY A 1 186 ? -13.565 6.066 20.271 1.00 87.25 186 GLY A C 1
ATOM 1487 O O . GLY A 1 186 ? -14.532 6.177 21.021 1.00 87.25 186 GLY A O 1
ATOM 1488 N N . ARG A 1 187 ? -13.702 5.632 19.013 1.00 89.12 187 ARG A N 1
ATOM 1489 C CA . ARG A 1 187 ? -14.981 5.307 18.359 1.00 89.12 187 ARG A CA 1
ATOM 1490 C C . ARG A 1 187 ? -15.391 3.857 18.629 1.00 89.12 187 ARG A C 1
ATOM 1492 O O . ARG A 1 187 ? -15.420 3.023 17.726 1.00 89.12 187 ARG A O 1
ATOM 1499 N N . LEU A 1 188 ? -15.651 3.542 19.896 1.00 89.19 188 LEU A N 1
ATOM 1500 C CA . LEU A 1 188 ? -15.880 2.165 20.354 1.00 89.19 188 LEU A CA 1
ATOM 1501 C C . LEU A 1 188 ? -17.170 1.540 19.800 1.00 89.19 188 LEU A C 1
ATOM 1503 O O . LEU A 1 188 ? -17.171 0.351 19.491 1.00 89.19 188 LEU A O 1
ATOM 1507 N N . ASP A 1 189 ? -18.235 2.323 19.619 1.00 90.50 189 ASP A N 1
ATOM 1508 C CA . ASP A 1 189 ? -19.502 1.820 19.066 1.00 90.50 189 ASP A CA 1
ATOM 1509 C C . ASP A 1 189 ? -19.329 1.327 17.623 1.00 90.50 189 ASP A C 1
ATOM 1511 O O . ASP A 1 189 ? -19.742 0.218 17.278 1.00 90.50 189 ASP A O 1
ATOM 1515 N N . ASP A 1 190 ? -18.617 2.103 16.802 1.00 90.06 190 ASP A N 1
ATOM 1516 C CA . ASP A 1 190 ? -18.264 1.709 15.436 1.00 90.06 190 ASP A CA 1
ATOM 1517 C C . ASP A 1 190 ? -17.349 0.473 15.431 1.00 90.06 190 ASP A C 1
ATOM 1519 O O . ASP A 1 190 ? -17.461 -0.392 14.559 1.00 90.06 190 ASP A O 1
ATOM 1523 N N . ALA A 1 191 ? -16.437 0.373 16.409 1.00 89.81 191 ALA A N 1
ATOM 1524 C CA . ALA A 1 191 ? -15.511 -0.752 16.528 1.00 89.81 191 ALA A CA 1
ATOM 1525 C C . ALA A 1 191 ? -16.256 -2.054 16.847 1.00 89.81 191 ALA A C 1
ATOM 1527 O O . ALA A 1 191 ? -15.956 -3.089 16.250 1.00 89.81 191 ALA A O 1
ATOM 1528 N N . ASN A 1 192 ? -17.257 -1.986 17.729 1.00 87.88 192 ASN A N 1
ATOM 1529 C CA . ASN A 1 192 ? -18.141 -3.104 18.047 1.00 87.88 192 ASN A CA 1
ATOM 1530 C C . ASN A 1 192 ? -19.007 -3.498 16.846 1.00 87.88 192 ASN A C 1
ATOM 1532 O O . ASN A 1 192 ? -19.053 -4.675 16.504 1.00 87.88 192 ASN A O 1
ATOM 1536 N N . GLY A 1 193 ? -19.601 -2.535 16.133 1.00 90.56 193 GLY A N 1
ATOM 1537 C CA . GLY A 1 193 ? -20.371 -2.837 14.921 1.00 90.56 193 GLY A CA 1
ATOM 1538 C C . GLY A 1 193 ? -19.533 -3.548 13.850 1.00 90.56 193 GLY A C 1
ATOM 1539 O O . GLY A 1 193 ? -19.979 -4.515 13.230 1.00 90.56 193 GLY A O 1
ATOM 1540 N N . LEU A 1 194 ? -18.278 -3.126 13.675 1.00 89.12 194 LEU A N 1
ATOM 1541 C CA . LEU A 1 194 ? -17.348 -3.762 12.743 1.00 89.12 194 LEU A CA 1
ATOM 1542 C C . LEU A 1 194 ? -16.884 -5.153 13.223 1.00 89.12 194 LEU A C 1
ATOM 1544 O O . LEU A 1 194 ? -16.629 -6.043 12.407 1.00 89.12 194 LEU A O 1
ATOM 1548 N N . PHE A 1 195 ? -16.784 -5.356 14.537 1.00 87.06 195 PHE A N 1
ATOM 1549 C CA . PHE A 1 195 ? -16.505 -6.656 15.146 1.00 87.06 195 PHE A CA 1
ATOM 1550 C C . PHE A 1 195 ? -17.670 -7.637 14.959 1.00 87.06 195 PHE A C 1
ATOM 1552 O O . PHE A 1 195 ? -17.440 -8.796 14.608 1.00 87.06 195 PHE A O 1
ATOM 1559 N N . ASP A 1 196 ? -18.908 -7.174 15.116 1.00 88.38 196 ASP A N 1
ATOM 1560 C CA . ASP A 1 196 ? -20.108 -7.972 14.868 1.00 88.38 196 ASP A CA 1
ATOM 1561 C C . ASP A 1 196 ? -20.221 -8.356 13.387 1.00 88.38 196 ASP A C 1
ATOM 1563 O O . ASP A 1 196 ? -20.513 -9.510 13.071 1.00 88.38 196 ASP A O 1
ATOM 1567 N N . GLU A 1 197 ? -19.891 -7.439 12.465 1.00 88.06 197 GLU A N 1
ATOM 1568 C CA . GLU A 1 197 ? -19.795 -7.741 11.029 1.00 88.06 197 GLU A CA 1
ATOM 1569 C C . GLU A 1 197 ? -18.761 -8.848 10.757 1.00 88.06 197 GLU A C 1
ATOM 1571 O O . GLU A 1 197 ? -19.028 -9.792 10.007 1.00 88.06 197 GLU A O 1
ATOM 1576 N N . MET A 1 198 ? -17.583 -8.760 11.384 1.00 85.81 198 MET A N 1
ATOM 1577 C CA . MET A 1 198 ? -16.528 -9.768 11.264 1.00 85.81 198 MET A CA 1
ATOM 1578 C C . MET A 1 198 ? -17.004 -11.140 11.779 1.00 85.81 198 MET A C 1
ATOM 1580 O O . MET A 1 198 ? -16.818 -12.152 11.096 1.00 85.81 198 MET A O 1
ATOM 1584 N N . CYS A 1 199 ? -17.671 -11.176 12.936 1.00 85.12 199 CYS A N 1
ATOM 1585 C CA . CYS A 1 19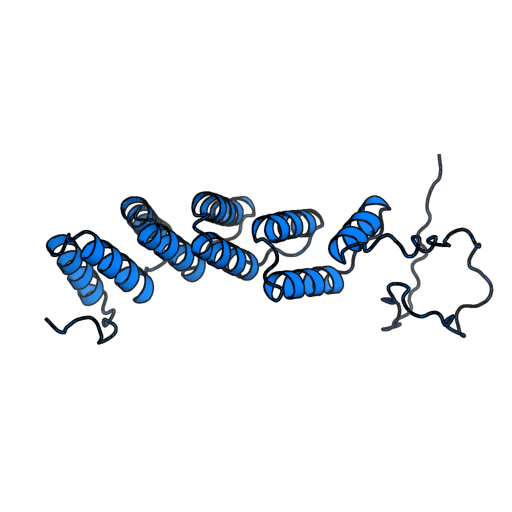9 ? -18.244 -12.393 13.514 1.00 85.12 199 CYS A CA 1
ATOM 1586 C C . CYS A 1 199 ? -19.359 -12.984 12.637 1.00 85.12 199 CYS A C 1
ATOM 1588 O O . CYS A 1 199 ? -19.372 -14.192 12.400 1.00 85.12 199 CYS A O 1
ATOM 1590 N N . GLY A 1 200 ? -20.245 -12.147 12.088 1.00 84.81 200 GLY A N 1
ATOM 1591 C CA . GLY A 1 200 ? -21.309 -12.561 11.169 1.00 84.81 200 GLY A CA 1
ATOM 1592 C C . GLY A 1 200 ? -20.787 -13.187 9.871 1.00 84.81 200 GLY A C 1
ATOM 1593 O O . GLY A 1 200 ? -21.445 -14.044 9.286 1.00 84.81 200 GLY A O 1
ATOM 1594 N N . ARG A 1 201 ? -19.567 -12.830 9.449 1.00 82.81 201 ARG A N 1
ATOM 1595 C CA . ARG A 1 201 ? -18.861 -13.455 8.315 1.00 82.81 201 ARG A CA 1
ATOM 1596 C C . ARG A 1 201 ? -18.091 -14.730 8.685 1.00 82.81 201 ARG A C 1
ATOM 1598 O O . ARG A 1 201 ? -17.408 -15.292 7.832 1.00 82.81 201 ARG A O 1
ATOM 1605 N N . GLY A 1 202 ? -18.168 -15.186 9.936 1.00 80.00 202 GLY A N 1
ATOM 1606 C CA . GLY A 1 202 ? -17.450 -16.366 10.428 1.00 80.00 202 GLY A CA 1
ATOM 1607 C C . GLY A 1 202 ? -15.945 -16.149 10.621 1.00 80.00 202 GLY A C 1
ATOM 1608 O O . GLY A 1 202 ? -15.193 -17.112 10.774 1.00 80.00 202 GLY A O 1
ATOM 1609 N N . LEU A 1 203 ? -15.476 -14.897 10.611 1.00 78.62 203 LEU A N 1
ATOM 1610 C CA . LEU A 1 203 ? -14.075 -14.566 10.839 1.00 78.62 203 LEU A CA 1
ATOM 1611 C C . LEU A 1 203 ? -13.830 -14.460 12.349 1.00 78.62 203 LEU A C 1
ATOM 1613 O O . LEU A 1 203 ? -14.191 -13.478 12.989 1.00 78.62 203 LEU A O 1
ATOM 1617 N N . VAL A 1 204 ? -13.203 -15.479 12.939 1.00 66.75 204 VAL A N 1
ATOM 1618 C CA . VAL A 1 204 ? -12.906 -15.481 14.381 1.00 66.75 204 VAL A CA 1
ATOM 1619 C C . VAL A 1 204 ? -11.836 -14.418 14.686 1.00 66.75 204 VAL A C 1
ATOM 1621 O O . VAL A 1 204 ? -10.762 -14.488 14.080 1.00 66.75 204 VAL A O 1
ATOM 1624 N N . PRO A 1 205 ? -12.049 -13.478 15.626 1.00 60.84 205 PRO A N 1
ATOM 1625 C CA . PRO A 1 205 ? -11.056 -12.483 16.046 1.00 60.84 205 PRO A CA 1
ATOM 1626 C C . PRO A 1 205 ? -9.746 -13.121 16.530 1.00 60.84 205 PRO A C 1
ATOM 1628 O O . PRO A 1 205 ? -9.702 -14.281 16.941 1.00 60.84 205 PRO A O 1
ATOM 1631 N N . MET A 1 206 ? -8.617 -12.410 16.450 1.00 57.12 206 MET A N 1
ATOM 1632 C CA . MET A 1 206 ? -7.382 -12.882 17.093 1.00 57.12 206 MET A CA 1
ATOM 1633 C C . MET A 1 206 ? -7.541 -12.550 18.575 1.00 57.12 206 MET A C 1
ATOM 1635 O O . MET A 1 206 ? -7.764 -11.390 18.907 1.00 57.12 206 MET A O 1
ATOM 1639 N N . MET A 1 207 ? -7.530 -13.572 19.433 1.00 52.44 207 MET A N 1
ATOM 1640 C CA . MET A 1 207 ? -7.803 -13.492 20.875 1.00 52.44 207 MET A CA 1
ATOM 1641 C C . MET A 1 207 ? -6.744 -12.661 21.632 1.00 52.44 207 MET A C 1
ATOM 1643 O O . MET A 1 207 ? -5.946 -13.214 22.381 1.00 52.44 207 MET A O 1
ATOM 1647 N N . SER A 1 208 ? -6.689 -11.342 21.426 1.00 48.09 208 SER A N 1
ATOM 1648 C CA . SER A 1 208 ? -5.795 -10.456 22.189 1.00 48.09 208 SER A CA 1
ATOM 1649 C C . SER A 1 208 ? -6.288 -9.014 22.375 1.00 48.09 208 SER A C 1
ATOM 1651 O O . SER A 1 208 ? -5.484 -8.164 22.736 1.00 48.09 208 SER A O 1
ATOM 1653 N N . TYR A 1 209 ? -7.568 -8.707 22.141 1.00 47.78 209 TYR A N 1
ATOM 1654 C CA . TYR A 1 209 ? -8.111 -7.352 22.367 1.00 47.78 209 TYR A CA 1
ATOM 1655 C C . TYR A 1 209 ? -9.263 -7.279 23.379 1.00 47.78 209 TYR A C 1
ATOM 1657 O O . TYR A 1 209 ? -9.789 -6.200 23.616 1.00 47.78 209 TYR A O 1
ATOM 1665 N N . LEU A 1 210 ? -9.614 -8.393 24.028 1.00 38.09 210 LEU A N 1
ATOM 1666 C CA . LEU A 1 210 ? -10.507 -8.395 25.188 1.00 38.09 210 LEU A CA 1
ATOM 1667 C C . LEU A 1 210 ? -9.697 -8.677 26.452 1.00 38.09 210 LEU A C 1
ATOM 1669 O O . LEU A 1 210 ? -9.664 -9.797 26.952 1.00 38.09 210 LEU A O 1
ATOM 1673 N N . GLN A 1 211 ? -9.050 -7.640 26.965 1.00 37.03 211 GLN A N 1
ATOM 1674 C CA . GLN A 1 211 ? -8.992 -7.442 28.405 1.00 37.03 211 GLN A CA 1
ATOM 1675 C C . GLN A 1 211 ? -9.232 -5.956 28.658 1.00 37.03 211 GLN A C 1
ATOM 1677 O O . GLN A 1 211 ? -8.523 -5.110 28.118 1.00 37.03 211 GLN A O 1
ATOM 1682 N N . LEU A 1 212 ? -10.335 -5.734 29.374 1.00 37.78 212 LEU A N 1
ATOM 1683 C CA . LEU A 1 212 ? -10.882 -4.477 29.877 1.00 37.78 212 LEU A CA 1
ATOM 1684 C C . LEU A 1 212 ? -9.811 -3.566 30.485 1.00 37.78 212 LEU A C 1
ATOM 1686 O O . LEU A 1 212 ? -8.948 -4.101 31.218 1.00 37.78 212 LEU A O 1
#

Secondary structure (DSSP, 8-state):
--PPPP-------TT----S--SS--TT--S---TT---PPPPTT----HHHHHHHHHHTTPPPPHHHHHHHHHHHHHTT--HHHHHHHHHHHHHTTPPP-HHHHHHHHHHHHHTT-HHHHHHHHHHHHHTTPPPPHHHHHHHHHHHHHTT-HHHHHHHHHHHHHTT----HHHHHHHHHHHHHTT-HHHHHHHHHHHHHTT-PPPS-S---

Sequence (212 aa):
MAVFKIARSNYNCRSCYFLCFSTTPCPSCDSSFPARARIQRPPSSLRFSKLECFRLLRKRGFPIPFQACGYVLDKMFKFNTTPVVTWGFLLEILDSGFPPNVYNFNILMHKMCKEGKIREAQAVFDEIGKRGLNPTVVSFNTLINGYCKSGNLEDGFKLKTDMERRTICPDKFTYSVLINGLCKEGRLDDANGLFDEMCGRGLVPMMSYLQL